Protein AF-A0AAD5MG89-F1 (afdb_monomer)

Secondary structure (DSSP, 8-state):
---GGGTS--HHHHHHH-TTTS--GGG--HHHHHHHHHHS-HHHHHHHHHHHHHSSPPEEEEEE-SSSEEEEEEETTEEEEEEESSHHHHHHHHHHHHHHHHHHTT-TTTTT---SSHHHHHHHHHTPPPS------------SS--S---HHHHHHHHHHHTTPPPPPP-------------PPPP--

Sequence (189 aa):
MPSVYDLFTPADELRSTEPSYFRNSSDISTDVTRTAFHKKTPVSVLDEASRRIYGHSPSYQLSSEVQNFGISCSLMGITVRGHARTKKAAKHIAARAMLHHLIDKGYQSECGIPGDNIEEAHRAVDGLAFGNDRIETSNEDPSLSFALNENVPGKLIQLCQRNNFNIPQYRFEEGRACKRSNTQMYLYD

InterPro domains:
  IPR014720 Double-stranded RNA-binding domain [PF00035] (55-102)
  IPR014720 Double-stranded RNA-binding domain [PS50137] (41-104)
  IPR014720 Double-stranded RNA-binding domain [SM00358] (42-103)
  IPR051247 RISC Loading Complex Component [PTHR46205] (35-180)

Mean predicted aligned error: 16.83 Å

Solvent-accessible surface area (backbone atoms only — not comparable to full-atom values): 11776 Å² total; per-residue (Å²): 131,86,55,78,73,79,78,46,84,54,71,72,58,48,50,70,78,44,49,76,81,72,54,65,77,82,76,58,52,70,66,59,54,47,57,52,50,36,70,36,35,39,49,57,46,44,38,55,20,30,37,68,79,67,70,44,70,66,48,76,44,82,74,41,73,75,96,35,24,26,22,33,32,38,50,96,92,44,75,36,74,11,72,24,90,37,66,68,56,2,43,38,46,9,29,42,54,45,49,50,56,37,39,78,73,65,44,34,72,74,46,70,47,62,53,98,44,71,71,45,31,49,54,46,64,65,56,32,35,70,94,61,93,74,72,79,76,77,86,81,83,96,75,90,87,87,80,87,78,76,60,58,71,58,54,51,48,53,52,24,59,76,69,72,44,77,77,86,82,87,78,88,76,85,75,69,84,76,76,87,72,89,75,85,81,81,85,79,136

Foldseek 3Di:
DDDPCVVDDDPVVCCVVCVVVVPDVPVPPLVNLLVVLQADALQRLQQQLLCQPPVGGWDWDFDDDPPWTKIWTDDPNDIFIATGNDPLNRSSRNSLVVQLVCLVVVCLVSSSQDDPDSVVSNVSSVSHDSVPPPPPPDDDDDDDDPDDDDPVLVVVQVVCVVVVHDRDDDDDDPDPDDDDDDDDDDDDD

Structure (mmCIF, N/CA/C/O backbone):
data_AF-A0AAD5MG89-F1
#
_entry.id   AF-A0AAD5MG89-F1
#
loop_
_atom_site.group_PDB
_atom_site.id
_atom_site.type_symbol
_atom_site.label_atom_id
_atom_site.label_alt_id
_atom_site.label_comp_id
_atom_site.label_asym_id
_atom_site.label_entity_id
_atom_site.label_seq_id
_atom_site.pdbx_PDB_ins_code
_atom_site.Cartn_x
_atom_site.Cartn_y
_atom_site.Cartn_z
_atom_site.occupancy
_atom_site.B_iso_or_equiv
_atom_site.auth_seq_id
_atom_site.auth_comp_id
_atom_site.auth_asym_id
_atom_site.auth_atom_id
_atom_site.pdbx_PDB_model_num
ATOM 1 N N . MET A 1 1 ? 22.170 51.217 -21.658 1.00 61.41 1 MET A N 1
ATOM 2 C CA . MET A 1 1 ? 21.077 50.241 -21.479 1.00 61.41 1 MET A CA 1
ATOM 3 C C . MET A 1 1 ? 21.751 48.888 -21.353 1.00 61.41 1 MET A C 1
ATOM 5 O O . MET A 1 1 ? 22.401 48.516 -22.323 1.00 61.41 1 MET A O 1
ATOM 9 N N . PRO A 1 2 ? 21.745 48.244 -20.174 1.00 66.38 2 PRO A N 1
ATOM 10 C CA . PRO A 1 2 ? 22.323 46.910 -20.034 1.00 66.38 2 PRO A CA 1
ATOM 11 C C . PRO A 1 2 ? 21.589 45.929 -20.953 1.00 66.38 2 PRO A C 1
ATOM 13 O O . PRO A 1 2 ? 20.387 46.075 -21.195 1.00 66.38 2 PRO A O 1
ATOM 16 N N . SER A 1 3 ? 22.342 44.992 -21.518 1.00 75.06 3 SER A N 1
ATOM 17 C CA . SER A 1 3 ? 21.830 43.989 -22.446 1.00 75.06 3 SER A CA 1
ATOM 18 C C . SER A 1 3 ? 21.011 42.958 -21.675 1.00 75.06 3 SER A C 1
ATOM 20 O O . SER A 1 3 ? 21.288 42.683 -20.513 1.00 75.06 3 SER A O 1
ATOM 22 N N . VAL A 1 4 ? 20.010 42.338 -22.303 1.00 69.62 4 VAL A N 1
ATOM 23 C CA . VAL A 1 4 ? 19.210 41.275 -21.658 1.00 69.62 4 VAL A CA 1
ATOM 24 C C . VAL A 1 4 ? 20.085 40.083 -21.235 1.00 69.62 4 VAL A C 1
ATOM 26 O O . VAL A 1 4 ? 19.753 39.375 -20.289 1.00 69.62 4 VAL A O 1
ATOM 29 N N . TYR A 1 5 ? 21.235 39.914 -21.896 1.00 64.69 5 TYR A N 1
ATOM 30 C CA . TYR A 1 5 ? 22.260 38.924 -21.564 1.00 64.69 5 TYR A CA 1
ATOM 31 C C . TYR A 1 5 ? 23.036 39.241 -20.272 1.00 64.69 5 TYR A C 1
ATOM 33 O O . TYR A 1 5 ? 23.662 38.343 -19.726 1.00 64.69 5 TYR A O 1
ATOM 41 N N . ASP A 1 6 ? 22.953 40.468 -19.743 1.00 66.44 6 ASP A N 1
ATOM 42 C CA . ASP A 1 6 ? 23.542 40.835 -18.442 1.00 66.44 6 ASP A CA 1
ATOM 43 C C . ASP A 1 6 ? 22.613 40.501 -17.260 1.00 66.44 6 ASP A C 1
ATOM 45 O O . ASP A 1 6 ? 23.024 40.566 -16.103 1.00 66.44 6 ASP A O 1
ATOM 49 N N . LEU A 1 7 ? 21.340 40.180 -17.528 1.00 74.25 7 LEU A N 1
ATOM 50 C CA . LEU A 1 7 ? 20.332 39.892 -16.499 1.00 74.25 7 LEU A CA 1
ATOM 51 C C . LEU A 1 7 ? 20.151 38.396 -16.236 1.00 74.25 7 LEU A C 1
ATOM 53 O O . LEU A 1 7 ? 19.663 38.021 -15.171 1.00 74.25 7 LEU A O 1
ATOM 57 N N . PHE A 1 8 ? 20.524 37.548 -17.194 1.00 73.19 8 PHE A N 1
ATOM 58 C CA . PHE A 1 8 ? 20.333 36.107 -17.108 1.00 73.19 8 PHE A CA 1
ATOM 59 C C . PHE A 1 8 ? 21.612 35.386 -17.513 1.00 73.19 8 PHE A C 1
ATOM 61 O O . PHE A 1 8 ? 21.997 35.401 -18.680 1.00 73.19 8 PHE A O 1
ATOM 68 N N . THR A 1 9 ? 22.240 34.716 -16.548 1.00 78.19 9 THR A N 1
ATOM 69 C CA . THR A 1 9 ? 23.322 33.769 -16.818 1.00 78.19 9 THR A CA 1
ATOM 70 C C . THR A 1 9 ? 22.778 32.638 -17.701 1.00 78.19 9 THR A C 1
ATOM 72 O O . THR A 1 9 ? 21.759 32.032 -17.347 1.00 78.19 9 THR A O 1
ATOM 75 N N . PRO A 1 10 ? 23.401 32.341 -18.853 1.00 81.25 10 PRO A N 1
ATOM 76 C CA . PRO A 1 10 ? 22.991 31.235 -19.710 1.00 81.25 10 PRO A CA 1
ATOM 77 C C . PRO A 1 10 ? 22.953 29.905 -18.947 1.00 81.25 10 PRO A C 1
ATOM 79 O O . PRO A 1 10 ? 23.827 29.615 -18.128 1.00 81.25 10 PRO A O 1
ATOM 82 N N . ALA A 1 11 ? 21.954 29.066 -19.238 1.00 72.06 11 ALA A N 1
ATOM 83 C CA . ALA A 1 11 ? 21.741 27.801 -18.528 1.00 72.06 11 ALA A CA 1
ATOM 84 C C . ALA A 1 11 ? 22.955 26.852 -18.597 1.00 72.06 11 ALA A C 1
ATOM 86 O O . ALA A 1 11 ? 23.211 26.110 -17.650 1.00 72.06 11 ALA A O 1
ATOM 87 N N . ASP A 1 12 ? 23.721 26.895 -19.689 1.00 74.81 12 ASP A N 1
ATOM 88 C CA . ASP A 1 12 ? 24.929 26.079 -19.866 1.00 74.81 12 ASP A CA 1
ATOM 89 C C . ASP A 1 12 ? 26.087 26.528 -18.959 1.00 74.81 12 ASP A C 1
ATOM 91 O O . ASP A 1 12 ? 26.859 25.705 -18.460 1.00 74.81 12 ASP A O 1
ATOM 95 N N . GLU A 1 13 ? 26.177 27.829 -18.683 1.00 80.19 13 GLU A N 1
ATOM 96 C CA . GLU A 1 13 ? 27.194 28.403 -17.800 1.00 80.19 13 GLU A CA 1
ATOM 97 C C . GLU A 1 13 ? 26.859 28.101 -16.331 1.00 80.19 13 GLU A C 1
ATOM 99 O O . GLU A 1 13 ? 27.709 27.621 -15.582 1.00 80.19 13 GLU A O 1
ATOM 104 N N . LEU A 1 14 ? 25.579 28.227 -15.966 1.00 74.19 14 LEU A N 1
ATOM 105 C CA . LEU A 1 14 ? 25.021 27.816 -14.669 1.00 74.19 14 LEU A CA 1
ATOM 106 C C . LEU A 1 14 ? 25.227 26.323 -14.369 1.00 74.19 14 LEU A C 1
A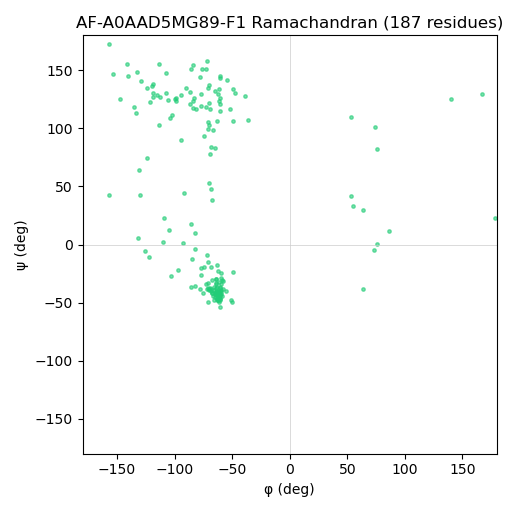TOM 108 O O . LEU A 1 14 ? 25.530 25.945 -13.239 1.00 74.19 14 LEU A O 1
ATOM 112 N N . ARG A 1 15 ? 25.106 25.456 -15.381 1.00 75.62 15 ARG A N 1
ATOM 113 C CA . ARG A 1 15 ? 25.382 24.015 -15.244 1.00 75.62 15 ARG A CA 1
ATOM 114 C C . ARG A 1 15 ? 26.839 23.708 -14.917 1.00 75.62 15 ARG A C 1
ATOM 116 O O . ARG A 1 15 ? 27.114 22.693 -14.280 1.00 75.62 15 ARG A O 1
ATOM 123 N N . SER A 1 16 ? 27.751 24.564 -15.367 1.00 76.75 16 SER A N 1
ATOM 124 C CA . SER A 1 16 ? 29.191 24.391 -15.188 1.00 76.75 16 SER A CA 1
ATOM 125 C C . SER A 1 16 ? 29.668 24.940 -13.842 1.00 76.75 16 SER A C 1
ATOM 127 O O . SER A 1 16 ? 30.540 24.343 -13.214 1.00 76.75 16 SER A O 1
ATOM 129 N N . THR A 1 17 ? 29.089 26.053 -13.379 1.00 79.69 17 THR A N 1
ATOM 130 C CA . THR A 1 17 ? 29.444 26.689 -12.101 1.00 79.69 17 THR A CA 1
ATOM 131 C C . THR A 1 17 ? 28.750 26.050 -10.900 1.00 79.69 17 THR A C 1
ATOM 133 O O . THR A 1 17 ? 29.371 25.916 -9.846 1.00 7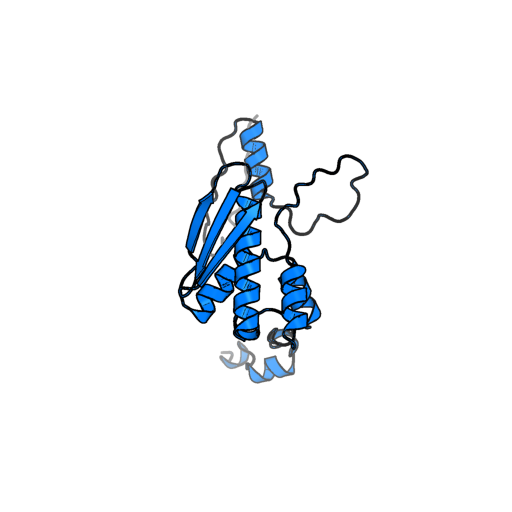9.69 17 THR A O 1
ATOM 136 N N . GLU A 1 18 ? 27.499 25.603 -11.051 1.00 75.81 18 GLU A N 1
ATOM 137 C CA . GLU A 1 18 ? 26.691 25.040 -9.962 1.00 75.81 18 GLU A CA 1
ATOM 138 C C . GLU A 1 18 ? 26.042 23.693 -10.342 1.00 75.81 18 GLU A C 1
ATOM 140 O O . GLU A 1 18 ? 24.814 23.546 -10.366 1.00 75.81 18 GLU A O 1
ATOM 145 N N . PRO A 1 19 ? 26.846 22.643 -10.599 1.00 65.38 19 PRO A N 1
ATOM 146 C CA . PRO A 1 19 ? 26.335 21.334 -11.013 1.00 65.38 19 PRO A CA 1
ATOM 147 C C . PRO A 1 19 ? 25.447 20.654 -9.953 1.00 65.38 19 PRO A C 1
ATOM 149 O O . PRO A 1 19 ? 24.684 19.745 -10.278 1.00 65.38 19 PRO A O 1
ATOM 152 N N . SER A 1 20 ? 25.499 21.092 -8.690 1.00 67.88 20 SER A N 1
ATOM 153 C CA . SER A 1 20 ? 24.652 20.590 -7.600 1.00 67.88 20 SER A CA 1
ATOM 154 C C . SER A 1 20 ? 23.173 20.946 -7.767 1.00 67.88 20 SER A C 1
ATOM 156 O O . SER A 1 20 ? 22.326 20.155 -7.357 1.00 67.88 20 SER A O 1
ATOM 158 N N . TYR A 1 21 ? 22.849 22.082 -8.396 1.00 66.75 21 TYR A N 1
ATOM 159 C CA . TYR A 1 21 ? 21.463 22.517 -8.614 1.00 66.75 21 TYR A CA 1
ATOM 160 C C . TYR A 1 21 ? 20.764 21.683 -9.697 1.00 66.75 21 TYR A C 1
ATOM 162 O O . TYR A 1 21 ? 19.576 21.385 -9.610 1.00 66.75 21 TYR A O 1
ATOM 170 N N . PHE A 1 22 ? 21.529 21.265 -10.709 1.00 63.19 22 PHE A N 1
ATOM 171 C CA . PHE A 1 22 ? 21.057 20.458 -11.838 1.00 63.19 22 PHE A CA 1
ATOM 172 C C . PHE A 1 22 ? 21.228 18.958 -11.627 1.00 63.19 22 PHE A C 1
ATOM 174 O O . PHE A 1 22 ? 20.894 18.173 -12.520 1.00 63.19 22 PHE A O 1
ATOM 181 N N . ARG A 1 23 ? 21.741 18.542 -10.463 1.00 59.06 23 ARG A N 1
ATOM 182 C CA . ARG A 1 23 ? 21.771 17.138 -10.076 1.00 59.06 23 ARG A CA 1
ATOM 183 C C . ARG A 1 23 ? 20.336 16.693 -9.821 1.00 59.06 23 ARG A C 1
ATOM 185 O O . ARG A 1 23 ? 19.854 16.693 -8.690 1.00 59.06 23 ARG A O 1
ATOM 192 N N . ASN A 1 24 ? 19.650 16.321 -10.900 1.00 50.66 24 ASN A N 1
ATOM 193 C CA . ASN A 1 24 ? 18.411 15.571 -10.825 1.00 50.66 24 ASN A CA 1
ATOM 194 C C . ASN A 1 24 ? 18.646 14.422 -9.848 1.00 50.66 24 ASN A C 1
ATOM 196 O O . ASN A 1 24 ? 19.643 13.703 -9.936 1.00 50.66 24 ASN A O 1
ATOM 200 N N . SER A 1 25 ? 17.732 14.273 -8.899 1.00 51.94 25 SER A N 1
ATOM 201 C CA . SER A 1 25 ? 17.724 13.228 -7.878 1.00 51.94 25 SER A CA 1
ATOM 202 C C . SER A 1 25 ? 17.476 11.834 -8.483 1.00 51.94 25 SER A C 1
ATOM 204 O O . SER A 1 25 ? 16.739 11.030 -7.932 1.00 51.94 25 SER A O 1
ATOM 206 N N . SER A 1 26 ? 18.038 11.536 -9.652 1.00 51.22 26 SER A N 1
ATOM 207 C CA . SER A 1 26 ? 18.151 10.181 -10.182 1.00 51.22 26 SER A CA 1
ATOM 208 C C . SER A 1 26 ? 19.243 9.389 -9.456 1.00 51.22 26 SER A C 1
ATOM 210 O O . SER A 1 26 ? 19.162 8.169 -9.426 1.00 51.22 26 SER A O 1
ATOM 212 N N . ASP A 1 27 ? 20.178 10.068 -8.776 1.00 45.50 27 ASP A N 1
ATOM 213 C CA . ASP A 1 27 ? 21.102 9.462 -7.805 1.00 45.50 27 ASP A CA 1
ATOM 214 C C . ASP A 1 27 ? 20.523 9.519 -6.380 1.00 45.50 27 ASP A C 1
ATOM 216 O O . ASP A 1 27 ? 21.201 9.901 -5.422 1.00 45.50 27 ASP A O 1
ATOM 220 N N . ILE A 1 28 ? 19.240 9.194 -6.196 1.00 51.91 28 ILE A N 1
ATOM 221 C CA . ILE A 1 28 ? 18.793 8.838 -4.848 1.00 51.91 28 ILE A CA 1
ATOM 222 C C . ILE A 1 28 ? 19.438 7.487 -4.574 1.00 51.91 28 ILE A C 1
ATOM 224 O O . ILE A 1 28 ? 19.007 6.469 -5.113 1.00 51.91 28 ILE A O 1
ATOM 228 N N . SER A 1 29 ? 20.507 7.513 -3.774 1.00 50.41 29 SER A N 1
ATOM 229 C CA . SER A 1 29 ? 21.178 6.326 -3.251 1.00 50.41 29 SER A CA 1
ATOM 230 C C . SER A 1 29 ? 20.118 5.281 -2.899 1.00 50.41 29 SER A C 1
ATOM 232 O O . SER A 1 29 ? 19.146 5.611 -2.214 1.00 50.41 29 SER A O 1
ATOM 234 N N . THR A 1 30 ? 20.267 4.053 -3.397 1.00 57.03 30 THR A N 1
ATOM 235 C CA . THR A 1 30 ? 19.304 2.945 -3.229 1.00 57.03 30 THR A CA 1
ATOM 236 C C . THR A 1 30 ? 18.868 2.752 -1.773 1.00 57.03 30 THR A C 1
ATOM 238 O O . THR A 1 30 ? 17.771 2.275 -1.496 1.00 57.03 30 THR A O 1
ATOM 241 N N . ASP A 1 31 ? 19.693 3.189 -0.828 1.00 58.69 31 ASP A N 1
ATOM 242 C CA . ASP A 1 31 ? 19.405 3.188 0.600 1.00 58.69 31 ASP A CA 1
ATOM 243 C C . ASP A 1 31 ? 18.297 4.184 1.016 1.00 58.69 31 ASP A C 1
ATOM 245 O O . ASP A 1 31 ? 17.413 3.882 1.822 1.00 58.69 31 ASP A O 1
ATOM 249 N N . VAL A 1 32 ? 18.259 5.375 0.412 1.00 65.50 32 VAL A N 1
ATOM 250 C CA . VAL A 1 32 ? 17.233 6.396 0.689 1.00 65.50 32 VAL A CA 1
ATOM 251 C C . VAL A 1 32 ? 15.877 5.983 0.102 1.00 65.50 32 VAL A C 1
ATOM 253 O O . VAL A 1 32 ? 14.844 6.171 0.747 1.00 65.50 32 VAL A O 1
ATOM 256 N N . THR A 1 33 ? 15.848 5.360 -1.083 1.00 68.38 33 THR A N 1
ATOM 257 C CA . THR A 1 33 ? 14.595 4.825 -1.649 1.00 68.38 33 THR A CA 1
ATOM 258 C C . THR A 1 33 ? 14.089 3.612 -0.868 1.00 68.38 33 THR A C 1
ATOM 260 O O . THR A 1 33 ? 12.888 3.531 -0.602 1.00 68.38 33 THR A O 1
ATOM 263 N N . ARG A 1 34 ? 14.977 2.712 -0.416 1.00 69.69 34 ARG A N 1
ATOM 264 C CA . ARG A 1 34 ? 14.617 1.572 0.450 1.00 69.69 34 ARG A CA 1
ATOM 265 C C . ARG A 1 34 ? 14.038 2.033 1.782 1.00 69.69 34 ARG A C 1
ATOM 267 O O . ARG A 1 34 ? 12.956 1.595 2.167 1.00 69.69 34 ARG A O 1
ATOM 274 N N . THR A 1 35 ? 14.699 2.961 2.469 1.00 72.88 35 THR A N 1
ATOM 275 C CA . THR A 1 35 ? 14.198 3.494 3.748 1.00 72.88 35 THR A CA 1
ATOM 276 C C . THR A 1 35 ? 12.875 4.249 3.593 1.00 72.88 35 THR A C 1
ATOM 278 O O . THR A 1 35 ? 12.025 4.180 4.482 1.00 72.88 35 THR A O 1
ATOM 281 N N . ALA A 1 36 ? 12.645 4.929 2.465 1.00 78.62 36 ALA A N 1
ATOM 282 C CA . ALA A 1 36 ? 11.350 5.530 2.149 1.00 78.62 36 ALA A CA 1
ATOM 283 C C . ALA A 1 36 ? 10.266 4.478 1.855 1.00 78.62 36 ALA A C 1
ATOM 285 O O . ALA A 1 36 ? 9.119 4.659 2.265 1.00 78.62 36 ALA A O 1
ATOM 286 N N . PHE A 1 37 ? 10.618 3.373 1.190 1.00 83.88 37 PHE A N 1
ATOM 287 C CA . PHE A 1 37 ? 9.704 2.268 0.897 1.00 83.88 37 PHE A CA 1
ATOM 288 C C . PHE A 1 37 ? 9.187 1.608 2.179 1.00 83.88 37 PHE A C 1
ATOM 290 O O . PHE A 1 37 ? 7.978 1.478 2.344 1.00 83.88 37 PHE A O 1
ATOM 297 N N . HIS A 1 38 ? 10.067 1.304 3.138 1.00 82.25 38 HIS A N 1
ATOM 298 C CA . HIS A 1 38 ? 9.683 0.677 4.412 1.00 82.25 38 HIS A CA 1
ATOM 299 C C . HIS A 1 38 ? 8.734 1.526 5.276 1.00 82.25 38 HIS A C 1
ATOM 301 O O . HIS A 1 38 ? 7.978 0.982 6.080 1.00 82.25 38 HIS A O 1
ATOM 307 N N . LYS A 1 39 ? 8.714 2.852 5.082 1.00 85.94 39 LYS A N 1
ATOM 308 C CA . LYS A 1 39 ? 7.772 3.764 5.758 1.00 85.94 39 LYS A CA 1
ATOM 309 C C . LYS A 1 39 ? 6.367 3.729 5.157 1.00 85.94 39 LYS A C 1
ATOM 311 O O . LYS A 1 39 ? 5.414 4.165 5.802 1.00 85.94 39 LYS A O 1
ATOM 316 N N . LYS A 1 40 ? 6.218 3.263 3.913 1.00 87.06 40 LYS A N 1
ATOM 317 C CA . LYS A 1 40 ? 4.910 3.165 3.264 1.00 87.06 40 LYS A CA 1
ATOM 318 C C . LYS A 1 40 ? 4.149 1.966 3.816 1.00 87.06 40 LYS A C 1
ATOM 320 O O . LYS A 1 40 ? 4.713 0.948 4.205 1.00 87.06 40 LYS A O 1
ATOM 325 N N . THR A 1 41 ? 2.827 2.080 3.812 1.00 92.00 41 THR A N 1
ATOM 326 C CA . THR A 1 41 ? 1.966 0.947 4.155 1.00 92.00 41 THR A CA 1
ATOM 327 C C . THR A 1 41 ? 1.714 0.077 2.922 1.00 92.00 41 THR A C 1
ATOM 329 O O . THR A 1 41 ? 1.639 0.615 1.813 1.00 92.00 41 THR A O 1
ATOM 332 N N . PRO A 1 42 ? 1.475 -1.239 3.073 1.00 93.06 42 PRO A N 1
ATOM 333 C CA . PRO A 1 42 ? 1.223 -2.124 1.931 1.00 93.06 42 PRO A CA 1
ATOM 334 C C . PRO A 1 42 ? -0.003 -1.716 1.107 1.00 93.06 42 PRO A C 1
ATOM 336 O O . PRO A 1 42 ? -0.027 -1.899 -0.104 1.00 93.06 42 PRO A O 1
ATOM 339 N N . VAL A 1 43 ? -0.998 -1.084 1.736 1.00 94.75 43 VAL A N 1
ATOM 340 C CA . VAL A 1 43 ? -2.167 -0.531 1.035 1.00 94.75 43 VAL A CA 1
ATOM 341 C C . VAL A 1 43 ? -1.767 0.645 0.144 1.00 94.75 43 VAL A C 1
ATOM 343 O O . VAL A 1 43 ? -2.248 0.737 -0.978 1.00 94.75 43 VAL A O 1
ATOM 346 N N . SER A 1 44 ? -0.883 1.525 0.628 1.00 92.81 44 SER A N 1
ATOM 347 C CA . SER A 1 44 ? -0.385 2.668 -0.145 1.00 92.81 44 SER A CA 1
ATOM 348 C C . SER A 1 44 ? 0.463 2.219 -1.328 1.00 92.81 44 SER A C 1
ATOM 350 O O . SER A 1 44 ? 0.285 2.740 -2.422 1.00 92.81 44 SER A O 1
ATOM 352 N N . VAL A 1 45 ? 1.368 1.258 -1.111 1.00 93.19 45 VAL A N 1
ATOM 353 C CA . VAL A 1 45 ? 2.217 0.707 -2.177 1.00 93.19 45 VAL A CA 1
ATOM 354 C C . VAL A 1 45 ? 1.352 0.055 -3.253 1.00 93.19 45 VAL A C 1
ATOM 356 O O . VAL A 1 45 ? 1.541 0.322 -4.434 1.00 93.19 45 VAL A O 1
ATOM 359 N N . LEU A 1 46 ? 0.348 -0.734 -2.858 1.00 94.12 46 LEU A N 1
ATOM 360 C CA . LEU A 1 46 ? -0.562 -1.368 -3.810 1.00 94.12 46 LEU A CA 1
ATOM 361 C C . LEU A 1 46 ? -1.436 -0.355 -4.569 1.00 94.12 46 LEU A C 1
ATOM 363 O O . LEU A 1 46 ? -1.669 -0.535 -5.763 1.00 94.12 46 LEU A O 1
ATOM 367 N N . ASP A 1 47 ? -1.927 0.703 -3.917 1.00 93.88 47 ASP A N 1
ATOM 368 C CA . ASP A 1 47 ? -2.710 1.748 -4.597 1.00 93.88 47 ASP A CA 1
ATOM 369 C C . ASP A 1 47 ? -1.858 2.514 -5.622 1.00 93.88 47 ASP A C 1
ATOM 371 O O . ASP A 1 47 ? -2.292 2.734 -6.749 1.00 93.88 47 ASP A O 1
ATOM 375 N N . GLU A 1 48 ? -0.616 2.850 -5.270 1.00 92.94 48 GLU A N 1
ATOM 376 C CA . GLU A 1 48 ? 0.338 3.491 -6.181 1.00 92.94 48 GLU A CA 1
ATOM 377 C C . GLU A 1 48 ? 0.673 2.580 -7.372 1.00 92.94 48 GLU A C 1
ATOM 379 O O . GLU A 1 48 ? 0.586 3.013 -8.522 1.00 92.94 48 GLU A O 1
ATOM 384 N N . ALA A 1 49 ? 0.980 1.306 -7.112 1.00 91.81 49 ALA A N 1
ATOM 385 C CA . ALA A 1 49 ? 1.290 0.321 -8.144 1.00 91.81 49 ALA A CA 1
ATOM 386 C C . ALA A 1 49 ? 0.105 0.079 -9.090 1.00 91.81 49 ALA A C 1
ATOM 388 O O . ALA A 1 49 ? 0.252 0.129 -10.307 1.00 91.81 49 ALA A O 1
ATOM 389 N N . SER A 1 50 ? -1.095 -0.134 -8.549 1.00 92.50 50 SER A N 1
ATOM 390 C CA . SER A 1 50 ? -2.291 -0.383 -9.363 1.00 92.50 50 SER A CA 1
ATOM 391 C C . SER A 1 50 ? -2.662 0.813 -10.241 1.00 92.50 50 SER A C 1
ATOM 393 O O . SER A 1 50 ? -2.959 0.630 -11.419 1.00 92.50 50 SER A O 1
ATOM 395 N N . ARG A 1 51 ? -2.554 2.047 -9.736 1.00 92.38 51 ARG A N 1
ATOM 396 C CA . ARG A 1 51 ? -2.756 3.249 -10.560 1.00 92.38 51 ARG A CA 1
ATOM 397 C C . ARG A 1 51 ? -1.726 3.367 -11.683 1.00 92.38 51 ARG A C 1
ATOM 399 O O . ARG A 1 51 ? -2.097 3.803 -12.766 1.00 92.38 51 ARG A O 1
ATOM 406 N N . ARG A 1 52 ? -0.468 2.979 -11.449 1.00 89.31 52 ARG A N 1
ATOM 407 C CA . ARG A 1 52 ? 0.595 3.014 -12.470 1.00 89.31 52 ARG A CA 1
ATOM 408 C C . ARG A 1 52 ? 0.405 1.964 -13.556 1.00 89.31 52 ARG A C 1
ATOM 410 O O . ARG A 1 52 ? 0.444 2.302 -14.729 1.00 89.31 52 ARG A O 1
ATOM 417 N N . ILE A 1 53 ? 0.174 0.717 -13.157 1.00 87.38 53 ILE A N 1
ATOM 418 C CA . ILE A 1 53 ? 0.120 -0.421 -14.083 1.00 87.38 53 ILE A CA 1
ATOM 419 C C . ILE A 1 53 ? -1.222 -0.460 -14.819 1.00 87.38 53 ILE A C 1
ATOM 421 O O . ILE A 1 53 ? -1.292 -0.791 -15.999 1.00 87.38 53 ILE A O 1
ATOM 425 N N . TYR A 1 54 ? -2.305 -0.136 -14.111 1.00 87.81 54 TYR A N 1
ATOM 426 C CA . TYR A 1 54 ? -3.668 -0.419 -14.551 1.00 87.81 54 TYR A CA 1
ATOM 427 C C . TYR A 1 54 ? -4.564 0.819 -14.667 1.00 87.81 54 TYR A C 1
ATOM 429 O O . TYR A 1 54 ? -5.673 0.725 -15.187 1.00 87.81 54 TYR A O 1
ATOM 437 N N . GLY A 1 55 ? -4.128 1.976 -14.164 1.00 90.12 55 GLY A N 1
ATOM 438 C CA . GLY A 1 55 ? -4.901 3.219 -14.219 1.00 90.12 55 GLY A CA 1
ATOM 439 C C . GLY A 1 55 ? -6.060 3.313 -13.219 1.00 90.12 55 GLY A C 1
ATOM 440 O O . GLY A 1 55 ? -6.740 4.337 -13.182 1.00 90.12 55 GLY A O 1
ATOM 441 N N . HIS A 1 56 ? -6.292 2.297 -12.381 1.00 91.38 56 HIS A N 1
ATOM 442 C CA . HIS A 1 56 ? -7.350 2.317 -11.369 1.00 91.38 56 HIS A CA 1
ATOM 443 C C . HIS A 1 56 ? -6.921 1.669 -10.047 1.00 91.38 56 HIS A C 1
ATOM 445 O O . HIS A 1 56 ? -6.052 0.802 -10.002 1.00 91.38 56 HIS A O 1
ATOM 451 N N . SER A 1 57 ? -7.581 2.078 -8.963 1.00 92.31 57 SER A N 1
ATOM 452 C CA . SER A 1 57 ? -7.349 1.559 -7.612 1.00 92.31 57 SER A CA 1
ATOM 453 C C . SER A 1 57 ? -7.874 0.125 -7.425 1.00 92.31 57 SER A C 1
ATOM 455 O O . SER A 1 57 ? -8.783 -0.301 -8.148 1.00 92.31 57 SER A O 1
ATOM 457 N N . PRO A 1 58 ? -7.349 -0.626 -6.439 1.00 94.88 58 PRO A N 1
ATOM 458 C CA . PRO A 1 58 ? -7.824 -1.963 -6.112 1.00 94.88 58 PRO A CA 1
ATOM 459 C C . PRO A 1 58 ? -9.130 -1.889 -5.307 1.00 94.88 58 PRO A C 1
ATOM 461 O O . PRO A 1 58 ? -9.314 -1.004 -4.467 1.00 94.88 58 PRO A O 1
ATOM 464 N N . SER A 1 59 ? -10.037 -2.838 -5.541 1.00 94.94 59 SER A N 1
ATOM 465 C CA . SER A 1 59 ? -11.326 -2.906 -4.845 1.00 94.94 59 SER A CA 1
ATOM 466 C C . SER A 1 59 ? -11.213 -3.743 -3.573 1.00 94.94 59 SER A C 1
ATOM 468 O O . SER A 1 59 ? -10.642 -4.832 -3.595 1.00 94.94 59 SER A O 1
ATOM 470 N N . TYR A 1 60 ? -11.777 -3.260 -2.465 1.00 95.88 60 TYR A N 1
ATOM 471 C CA . TYR A 1 60 ? -11.804 -3.981 -1.193 1.00 95.88 60 TYR A CA 1
ATOM 472 C C . TYR A 1 60 ? -13.243 -4.256 -0.773 1.00 95.88 60 TYR A C 1
ATOM 474 O O . TYR A 1 60 ? -14.055 -3.336 -0.696 1.00 95.88 60 TYR A O 1
ATOM 482 N N . GLN A 1 61 ? -13.533 -5.505 -0.425 1.00 95.31 61 GLN A N 1
ATOM 483 C CA . GLN A 1 61 ? -14.847 -5.936 0.039 1.00 95.31 61 GLN A CA 1
ATOM 484 C C . GLN A 1 61 ? -14.715 -6.714 1.349 1.00 95.31 61 GLN A C 1
ATOM 486 O O . GLN A 1 61 ? -13.771 -7.480 1.542 1.00 95.31 61 GLN A O 1
ATOM 491 N N . LEU A 1 62 ? -15.649 -6.499 2.275 1.00 93.25 62 LEU A N 1
ATOM 492 C CA . LEU A 1 62 ? -15.724 -7.260 3.519 1.00 93.25 62 LEU A CA 1
ATOM 493 C C . LEU A 1 62 ? -16.337 -8.632 3.215 1.00 93.25 62 LEU A C 1
ATOM 495 O O . LEU A 1 62 ? -17.464 -8.706 2.733 1.00 93.25 62 LEU A O 1
ATOM 499 N N . SER A 1 63 ? -15.589 -9.703 3.474 1.00 88.62 63 SER A N 1
ATOM 500 C CA . SER A 1 63 ? -16.008 -11.077 3.184 1.00 88.62 63 SER A CA 1
ATOM 501 C C . SER A 1 63 ? -16.476 -11.843 4.423 1.00 88.62 63 SER A C 1
ATOM 503 O O . SER A 1 63 ? -17.258 -12.775 4.289 1.00 88.62 63 SER A O 1
ATOM 505 N N . SER A 1 64 ? -15.994 -11.491 5.620 1.00 85.31 64 SER A N 1
ATOM 506 C CA . SER A 1 64 ? -16.420 -12.113 6.882 1.00 85.31 64 SER A CA 1
ATOM 507 C C . SER A 1 64 ? -16.239 -11.156 8.060 1.00 85.31 64 SER A C 1
ATOM 509 O O . SER A 1 64 ? -15.298 -10.362 8.077 1.00 85.31 64 SER A O 1
ATOM 511 N N . GLU A 1 65 ? -17.128 -11.245 9.047 1.00 81.25 65 GLU A N 1
ATOM 512 C CA . GLU A 1 65 ? -17.074 -10.463 10.292 1.00 81.25 65 GLU A CA 1
ATOM 513 C C . GLU A 1 65 ? -17.124 -11.353 11.550 1.00 81.25 65 GLU A C 1
ATOM 515 O O . GLU A 1 65 ? -16.946 -10.872 12.666 1.00 81.25 65 GLU A O 1
ATOM 520 N N . VAL A 1 66 ? -17.313 -12.669 11.392 1.00 75.06 66 VAL A N 1
ATOM 521 C CA . VAL A 1 66 ? -17.468 -13.595 12.521 1.00 75.06 66 VAL A CA 1
ATOM 522 C C . VAL A 1 66 ? -16.089 -14.058 12.999 1.00 75.06 66 VAL A C 1
ATOM 524 O O . VAL A 1 66 ? -15.325 -14.637 12.230 1.00 75.06 66 VAL A O 1
ATOM 527 N N . GLN A 1 67 ? -15.777 -13.795 14.274 1.00 77.12 67 GLN A N 1
ATOM 528 C CA . GLN A 1 67 ? -14.507 -14.062 14.982 1.00 77.12 67 GLN A CA 1
ATOM 529 C C . GLN A 1 67 ? -13.259 -13.318 14.469 1.00 77.12 67 GLN A C 1
ATOM 531 O O . GLN A 1 67 ? -12.464 -12.870 15.290 1.00 77.12 67 GLN A O 1
ATOM 536 N N . ASN A 1 68 ? -13.092 -13.138 13.158 1.00 87.38 68 ASN A N 1
ATOM 537 C CA . ASN A 1 68 ? -12.038 -12.329 12.543 1.00 87.38 68 ASN A CA 1
ATOM 538 C C . ASN A 1 68 ? -12.608 -11.554 11.347 1.00 87.38 68 ASN A C 1
ATOM 540 O O . ASN A 1 68 ? -13.438 -12.067 10.598 1.00 87.38 68 ASN A O 1
ATOM 544 N N . PHE A 1 69 ? -12.114 -10.338 11.121 1.00 90.69 69 PHE A N 1
ATOM 545 C CA . PHE A 1 69 ? -12.448 -9.571 9.926 1.00 90.69 69 PHE A CA 1
ATOM 546 C C . PHE A 1 69 ? -11.735 -10.172 8.718 1.00 90.69 69 PHE A C 1
ATOM 548 O O . PHE A 1 69 ? -10.506 -10.197 8.673 1.00 90.69 69 PHE A O 1
ATOM 555 N N . GLY A 1 70 ? -12.508 -10.637 7.743 1.00 93.94 70 GLY A N 1
ATOM 556 C CA . GLY A 1 70 ? -12.034 -11.057 6.431 1.00 93.94 70 GLY A CA 1
ATOM 557 C C . GLY A 1 70 ? -12.257 -9.947 5.413 1.00 93.94 70 GLY A C 1
ATOM 558 O O . GLY A 1 70 ? -13.388 -9.496 5.233 1.00 93.94 70 GLY A O 1
ATOM 559 N N . ILE A 1 71 ? -11.196 -9.505 4.746 1.00 96.00 71 ILE A N 1
ATOM 560 C CA . ILE A 1 71 ? -11.263 -8.538 3.648 1.00 96.00 71 ILE A CA 1
ATOM 56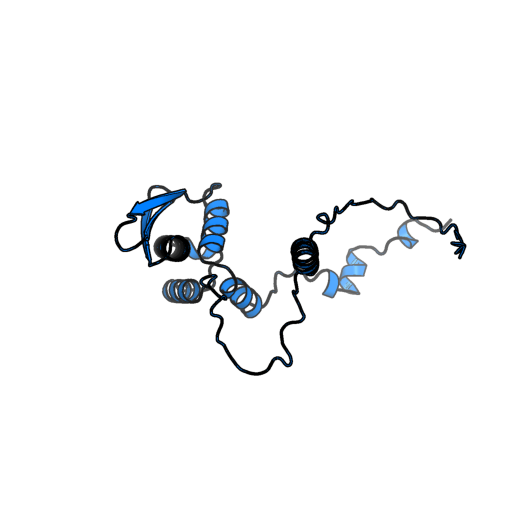1 C C . ILE A 1 71 ? -10.726 -9.195 2.384 1.00 96.00 71 ILE A C 1
ATOM 563 O O . ILE A 1 71 ? -9.605 -9.704 2.369 1.00 96.00 71 ILE A O 1
ATOM 567 N N . SER A 1 72 ? -11.512 -9.150 1.313 1.00 95.50 72 SER A N 1
ATOM 568 C CA . SER A 1 72 ? -11.083 -9.528 -0.027 1.00 95.50 72 SER A CA 1
ATOM 569 C C . SER A 1 72 ? -10.616 -8.302 -0.807 1.00 95.50 72 SER A C 1
ATOM 571 O O . SER A 1 72 ? -11.340 -7.311 -0.886 1.00 95.50 72 SER A O 1
ATOM 573 N N . CYS A 1 73 ? -9.424 -8.378 -1.393 1.00 96.12 73 CYS A N 1
ATOM 574 C CA . CYS A 1 73 ? -8.882 -7.382 -2.312 1.00 96.12 73 CYS A CA 1
ATOM 575 C C . CYS A 1 73 ? -8.950 -7.940 -3.736 1.00 96.12 73 CYS A C 1
ATOM 577 O O . CYS A 1 73 ? -8.411 -9.015 -3.994 1.00 96.12 73 CYS A O 1
ATOM 579 N N . SER A 1 74 ? -9.603 -7.214 -4.642 1.00 95.00 74 SER A N 1
ATOM 580 C CA . SER A 1 74 ? -9.739 -7.555 -6.057 1.00 95.00 74 SER A CA 1
ATOM 581 C C . SER A 1 74 ? -8.970 -6.560 -6.922 1.00 95.00 74 SER A C 1
ATOM 583 O O . SER A 1 74 ? -9.147 -5.344 -6.799 1.00 95.00 74 SER A O 1
ATOM 585 N N . LEU A 1 75 ? -8.107 -7.085 -7.790 1.00 93.19 75 LEU A N 1
ATOM 586 C CA . LEU A 1 75 ? -7.349 -6.324 -8.777 1.00 93.19 75 LEU A CA 1
ATOM 587 C C . LEU A 1 75 ? -7.152 -7.194 -10.022 1.00 93.19 75 LEU A C 1
ATOM 589 O O . LEU A 1 75 ? -6.642 -8.307 -9.922 1.00 93.19 75 LEU A O 1
ATO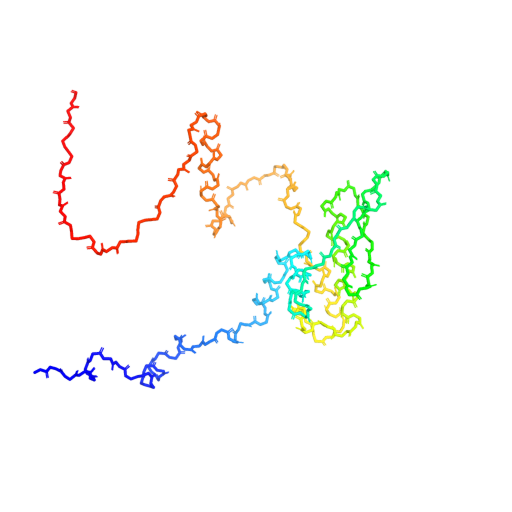M 593 N N . MET A 1 76 ? -7.558 -6.697 -11.194 1.00 86.56 76 MET A N 1
ATOM 594 C CA . MET A 1 76 ? -7.364 -7.383 -12.483 1.00 86.56 76 MET A CA 1
ATOM 595 C C . MET A 1 76 ? -7.887 -8.827 -12.523 1.00 86.56 76 MET A C 1
ATOM 597 O O . MET A 1 76 ? -7.226 -9.738 -13.017 1.00 86.56 76 MET A O 1
ATOM 601 N N . GLY A 1 77 ? -9.069 -9.056 -11.944 1.00 88.06 77 GLY A N 1
ATOM 602 C CA . GLY A 1 77 ? -9.685 -10.387 -11.870 1.00 88.06 77 GLY A CA 1
ATOM 603 C C . GLY A 1 77 ? -9.029 -11.339 -10.862 1.00 88.06 77 GLY A C 1
ATOM 604 O O . GLY A 1 77 ? -9.550 -12.427 -10.630 1.00 88.06 77 GLY A O 1
ATOM 605 N N . ILE A 1 78 ? -7.932 -10.938 -10.214 1.00 91.94 78 ILE A N 1
ATOM 606 C CA . ILE A 1 78 ? -7.330 -11.664 -9.096 1.00 91.94 78 ILE A CA 1
ATOM 607 C C . ILE A 1 78 ? -8.025 -11.212 -7.822 1.00 91.94 78 ILE A C 1
ATOM 609 O O . ILE A 1 78 ? -8.143 -10.015 -7.567 1.00 91.94 78 ILE A O 1
ATOM 613 N N . THR A 1 79 ? -8.455 -12.165 -7.002 1.00 95.12 79 THR A N 1
ATOM 614 C CA . THR A 1 79 ? -9.010 -11.873 -5.680 1.00 95.12 79 THR A CA 1
ATOM 615 C C . THR A 1 79 ? -8.197 -12.583 -4.614 1.00 95.12 79 THR A C 1
ATOM 617 O O . THR A 1 79 ? -8.098 -13.806 -4.616 1.00 95.12 79 THR A O 1
ATOM 620 N N . VAL A 1 80 ? -7.659 -11.813 -3.673 1.00 95.75 80 VAL A N 1
ATOM 621 C CA . VAL A 1 80 ? -6.937 -12.320 -2.498 1.00 95.75 80 VAL A CA 1
ATOM 622 C C . VAL A 1 80 ? -7.723 -11.996 -1.238 1.00 95.75 80 VAL A C 1
ATOM 624 O O . VAL A 1 80 ? -8.503 -11.044 -1.217 1.00 95.75 80 VAL A O 1
ATOM 627 N N . ARG A 1 81 ? -7.530 -12.771 -0.169 1.00 94.94 81 ARG A N 1
ATOM 628 C CA . ARG A 1 81 ? -8.224 -12.572 1.110 1.00 94.94 81 ARG A CA 1
ATOM 629 C C . ARG A 1 81 ? -7.221 -12.413 2.242 1.00 94.94 81 ARG A C 1
ATOM 631 O O . ARG A 1 81 ? -6.282 -13.192 2.348 1.00 94.94 81 ARG A O 1
ATOM 638 N N . GLY A 1 82 ? -7.455 -11.432 3.103 1.00 93.94 82 GLY A N 1
ATOM 639 C CA . GLY A 1 82 ? -6.721 -11.229 4.347 1.00 93.94 82 GLY A CA 1
ATOM 640 C C . GLY A 1 82 ? -7.658 -11.327 5.543 1.00 93.94 82 GLY A C 1
ATOM 641 O O . GLY A 1 82 ? -8.763 -10.789 5.503 1.00 93.94 82 GLY A O 1
ATOM 642 N N . HIS A 1 83 ? -7.214 -11.997 6.606 1.00 93.31 83 HIS A N 1
ATOM 643 C CA . HIS A 1 83 ? -7.975 -12.148 7.847 1.00 93.31 83 HIS A CA 1
ATOM 644 C C . HIS A 1 83 ? -7.201 -11.544 9.016 1.00 93.31 83 HIS A C 1
ATOM 646 O O . HIS A 1 83 ? -5.995 -11.754 9.127 1.00 93.31 83 HIS A O 1
ATOM 652 N N . ALA A 1 84 ? -7.880 -10.801 9.889 1.00 93.00 84 ALA A N 1
ATOM 653 C CA . ALA A 1 84 ? -7.265 -10.253 11.095 1.00 93.00 84 ALA A CA 1
ATOM 654 C C . ALA A 1 84 ? -8.281 -9.930 12.194 1.00 93.00 84 ALA A C 1
ATOM 656 O O . ALA A 1 84 ? -9.486 -9.882 11.963 1.00 93.00 84 ALA A O 1
ATOM 657 N N . ARG A 1 85 ? -7.766 -9.580 13.378 1.00 90.00 85 ARG A N 1
ATOM 658 C CA . ARG A 1 85 ? -8.567 -9.093 14.513 1.00 90.00 85 ARG A CA 1
ATOM 659 C C . ARG A 1 85 ? -9.197 -7.717 14.287 1.00 90.00 85 ARG A C 1
ATOM 661 O O . ARG A 1 85 ? -10.134 -7.363 14.987 1.00 90.00 85 ARG A O 1
ATOM 668 N N . THR A 1 86 ? -8.700 -6.925 13.333 1.00 91.00 86 THR A N 1
ATOM 669 C CA . THR A 1 86 ? -9.254 -5.600 12.997 1.00 91.00 86 THR A CA 1
ATOM 670 C C . THR A 1 86 ? -9.421 -5.439 11.486 1.00 91.00 86 THR A C 1
ATOM 672 O O . THR A 1 86 ? -8.608 -5.951 10.714 1.00 91.00 86 THR A O 1
ATOM 675 N N . LYS A 1 87 ? -10.431 -4.671 11.043 1.00 90.94 87 LYS A N 1
ATOM 676 C CA . LYS A 1 87 ? -10.645 -4.353 9.612 1.00 90.94 87 LYS A CA 1
ATOM 677 C C . LYS A 1 87 ? -9.397 -3.726 8.978 1.00 90.94 87 LYS A C 1
ATOM 679 O O . LYS A 1 87 ? -9.025 -4.068 7.861 1.00 90.94 87 L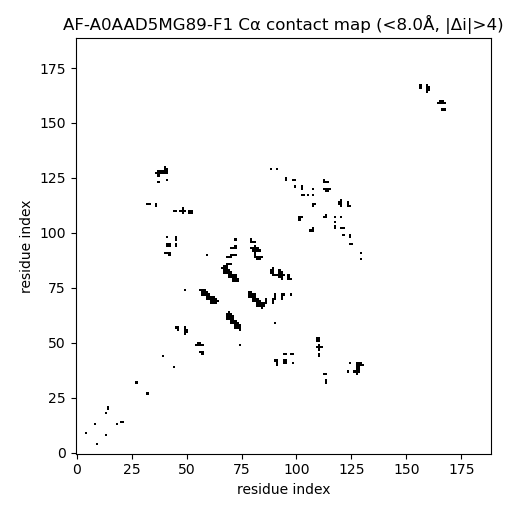YS A O 1
ATOM 684 N N . LYS A 1 88 ? -8.705 -2.846 9.712 1.00 91.31 88 LYS A N 1
ATOM 685 C CA . LYS A 1 88 ? -7.459 -2.217 9.253 1.00 91.31 88 LYS A CA 1
ATOM 686 C C . LYS A 1 88 ? -6.376 -3.264 8.983 1.00 91.31 88 LYS A C 1
ATOM 688 O O . LYS A 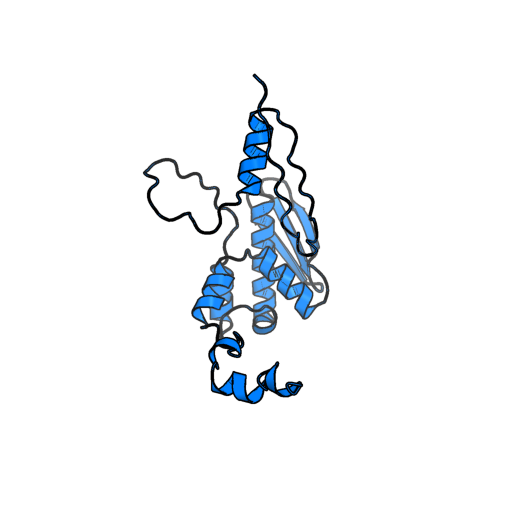1 88 ? -5.852 -3.308 7.874 1.00 91.31 88 LYS A O 1
ATOM 693 N N . ALA A 1 89 ? -6.078 -4.131 9.952 1.00 91.12 89 ALA A N 1
ATOM 694 C CA . ALA A 1 89 ? -5.065 -5.172 9.784 1.00 91.12 89 ALA A CA 1
ATOM 695 C C . ALA A 1 89 ? -5.429 -6.151 8.655 1.00 91.12 89 ALA A C 1
ATOM 697 O O . ALA A 1 89 ? -4.578 -6.464 7.827 1.00 91.12 89 ALA A O 1
ATOM 698 N N . ALA A 1 90 ? -6.702 -6.549 8.551 1.00 93.31 90 ALA A N 1
ATOM 699 C CA . ALA A 1 90 ? -7.181 -7.429 7.485 1.00 93.31 90 ALA A CA 1
ATOM 700 C C . ALA A 1 90 ? -6.952 -6.813 6.095 1.00 93.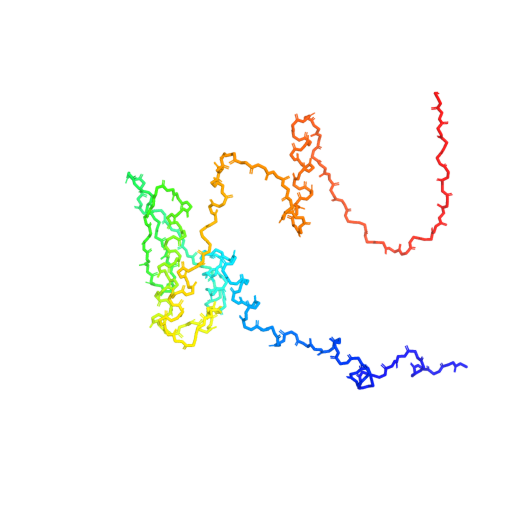31 90 ALA A C 1
ATOM 702 O O . ALA A 1 90 ? -6.511 -7.504 5.178 1.00 93.31 90 ALA A O 1
ATOM 703 N N . LYS A 1 91 ? -7.161 -5.495 5.956 1.00 94.81 91 LYS A N 1
ATOM 704 C CA . LYS A 1 91 ? -6.915 -4.757 4.710 1.00 94.81 91 LYS A CA 1
ATOM 705 C C . LYS A 1 91 ? -5.432 -4.742 4.344 1.00 94.81 91 LYS A C 1
ATOM 707 O O . LYS A 1 91 ? -5.094 -4.982 3.190 1.00 94.81 91 LYS A O 1
ATOM 712 N N . HIS A 1 92 ? -4.551 -4.486 5.313 1.00 94.31 92 HIS A N 1
ATOM 713 C CA . HIS A 1 92 ? -3.103 -4.512 5.082 1.00 94.31 92 HIS A CA 1
ATOM 714 C C . HIS A 1 92 ? -2.610 -5.908 4.692 1.00 94.31 92 HIS A C 1
ATOM 716 O O . HIS A 1 92 ? -1.817 -6.018 3.763 1.00 94.31 92 HIS A O 1
ATOM 722 N N . ILE A 1 93 ? -3.114 -6.963 5.339 1.00 94.31 93 ILE A N 1
ATOM 723 C CA . ILE A 1 93 ? -2.778 -8.352 4.998 1.00 94.31 93 ILE A CA 1
ATOM 724 C C . ILE A 1 93 ? -3.255 -8.693 3.583 1.00 94.31 93 ILE A C 1
ATOM 726 O O . ILE A 1 93 ? -2.480 -9.232 2.800 1.00 94.31 93 ILE A O 1
ATOM 730 N N . ALA A 1 94 ? -4.491 -8.330 3.226 1.00 95.94 94 ALA A N 1
ATOM 731 C CA . ALA A 1 94 ? -5.010 -8.547 1.878 1.00 95.94 94 ALA A CA 1
ATOM 732 C C . ALA A 1 94 ? -4.171 -7.807 0.820 1.00 95.94 94 ALA A C 1
ATOM 734 O O . ALA A 1 94 ? -3.819 -8.386 -0.203 1.00 95.94 94 ALA A O 1
ATOM 735 N N . ALA A 1 95 ? -3.798 -6.551 1.080 1.00 95.62 95 ALA A N 1
ATOM 736 C CA . ALA A 1 95 ? -2.958 -5.777 0.169 1.00 95.62 95 ALA A CA 1
ATOM 737 C C . ALA A 1 95 ? -1.554 -6.385 0.010 1.00 95.62 95 ALA A C 1
ATOM 739 O O . ALA A 1 95 ? -1.047 -6.493 -1.102 1.00 95.62 95 ALA A O 1
ATOM 740 N N . ARG A 1 96 ? -0.946 -6.836 1.111 1.00 95.06 96 ARG A N 1
ATOM 741 C CA . ARG A 1 96 ? 0.367 -7.495 1.119 1.00 95.06 96 ARG A CA 1
ATOM 742 C C . ARG A 1 96 ? 0.349 -8.801 0.326 1.00 95.06 96 ARG A C 1
ATOM 744 O O . ARG A 1 96 ? 1.229 -9.025 -0.495 1.00 95.06 96 ARG A O 1
ATOM 751 N N . ALA A 1 97 ? -0.695 -9.613 0.502 1.00 95.56 97 ALA A N 1
ATOM 752 C CA . ALA A 1 97 ? -0.904 -10.818 -0.296 1.00 95.56 97 ALA A CA 1
ATOM 753 C C . ALA A 1 97 ? -1.029 -10.499 -1.796 1.00 95.56 97 ALA A C 1
ATOM 755 O O . ALA A 1 97 ? -0.445 -11.196 -2.621 1.00 95.56 97 ALA A O 1
ATOM 756 N N . MET A 1 98 ? -1.732 -9.418 -2.159 1.00 95.75 98 MET A N 1
ATOM 757 C CA . MET A 1 98 ? -1.821 -8.980 -3.557 1.00 95.75 98 MET A CA 1
ATOM 758 C C . MET A 1 98 ? -0.460 -8.545 -4.114 1.00 95.75 98 MET A C 1
ATOM 760 O O . MET A 1 98 ? -0.140 -8.878 -5.249 1.00 95.75 98 MET A O 1
ATOM 764 N N . LEU A 1 99 ? 0.356 -7.833 -3.328 1.00 94.44 99 LEU A N 1
ATOM 765 C CA . LEU A 1 99 ? 1.703 -7.428 -3.747 1.00 94.44 99 LEU A CA 1
ATOM 766 C C . LEU A 1 99 ? 2.598 -8.637 -4.039 1.00 94.44 99 LEU A C 1
ATOM 768 O O . LEU A 1 99 ? 3.288 -8.631 -5.052 1.00 94.44 99 LEU A O 1
ATOM 772 N N . HIS A 1 100 ? 2.539 -9.691 -3.221 1.00 94.81 100 HIS A N 1
ATOM 773 C CA . HIS A 1 100 ? 3.261 -10.934 -3.513 1.00 94.81 100 HIS A CA 1
ATOM 774 C C . HIS A 1 100 ? 2.804 -11.562 -4.838 1.00 94.81 100 HIS A C 1
ATOM 776 O O . HIS A 1 100 ? 3.644 -11.881 -5.669 1.00 94.81 100 HIS A O 1
ATOM 782 N N . HIS A 1 101 ? 1.495 -11.611 -5.108 1.00 94.00 101 HIS A N 1
ATOM 783 C CA . HIS A 1 101 ? 0.995 -12.079 -6.407 1.00 94.00 101 HIS A CA 1
ATOM 784 C C . HIS A 1 101 ? 1.456 -11.220 -7.595 1.00 94.00 101 HIS A C 1
ATOM 786 O O . HIS A 1 101 ? 1.614 -11.738 -8.699 1.00 94.00 101 HIS A O 1
ATOM 792 N N . LEU A 1 102 ? 1.638 -9.910 -7.408 1.00 91.94 102 LEU A N 1
ATOM 793 C CA . LEU A 1 102 ? 2.178 -9.034 -8.451 1.00 91.94 102 LEU A CA 1
ATOM 794 C C . LEU A 1 102 ? 3.671 -9.289 -8.688 1.00 91.94 102 LEU A C 1
ATOM 796 O O . LEU A 1 102 ? 4.100 -9.276 -9.842 1.00 91.94 102 LEU A O 1
ATOM 800 N N . ILE A 1 103 ? 4.437 -9.567 -7.627 1.00 92.88 103 ILE A N 1
ATOM 801 C CA . ILE A 1 103 ? 5.845 -9.979 -7.724 1.00 92.88 103 ILE A CA 1
ATOM 802 C C . ILE A 1 103 ? 5.956 -11.300 -8.493 1.00 92.88 103 ILE A C 1
ATOM 804 O O . ILE A 1 103 ? 6.716 -11.364 -9.455 1.00 92.88 103 ILE A O 1
ATOM 808 N N . ASP A 1 104 ? 5.137 -12.301 -8.157 1.00 91.88 104 ASP A N 1
ATOM 809 C CA . ASP A 1 104 ? 5.127 -13.606 -8.839 1.00 91.88 104 ASP A CA 1
ATOM 810 C C . ASP A 1 104 ? 4.826 -13.481 -10.342 1.00 91.88 104 ASP A C 1
ATOM 812 O O . ASP A 1 104 ? 5.288 -14.276 -11.159 1.00 91.88 104 ASP A O 1
ATOM 816 N N . LYS A 1 105 ? 4.045 -12.463 -10.724 1.00 89.88 105 LYS A N 1
ATOM 817 C CA . LYS A 1 105 ? 3.727 -12.140 -12.122 1.00 89.88 105 LYS A CA 1
ATOM 818 C C . LYS A 1 105 ? 4.804 -11.310 -12.833 1.00 89.88 105 LYS A C 1
ATOM 820 O O . LYS A 1 105 ? 4.649 -11.035 -14.020 1.00 89.88 105 LYS A O 1
ATOM 825 N N . GLY A 1 106 ? 5.864 -10.903 -12.137 1.00 87.94 106 GLY A N 1
ATOM 826 C CA . GLY A 1 106 ? 6.967 -10.116 -12.692 1.00 87.94 106 GLY A CA 1
ATOM 827 C C . GLY A 1 106 ? 6.746 -8.600 -12.693 1.00 87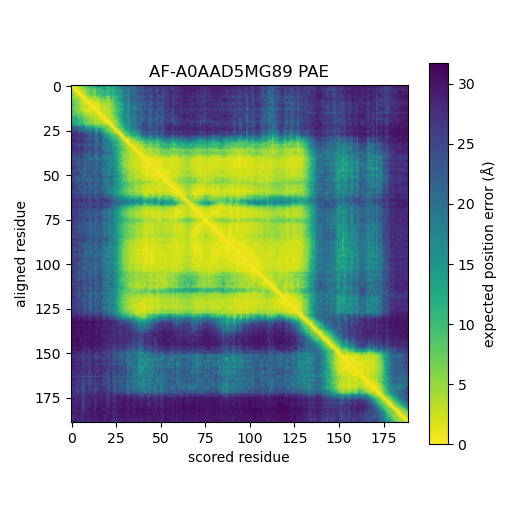.94 106 GLY A C 1
ATOM 828 O O . GLY A 1 106 ? 7.531 -7.875 -13.294 1.00 87.94 106 GLY A O 1
ATOM 829 N N . TYR A 1 107 ? 5.726 -8.082 -11.999 1.00 87.25 107 TYR A N 1
ATOM 830 C CA . TYR A 1 107 ? 5.44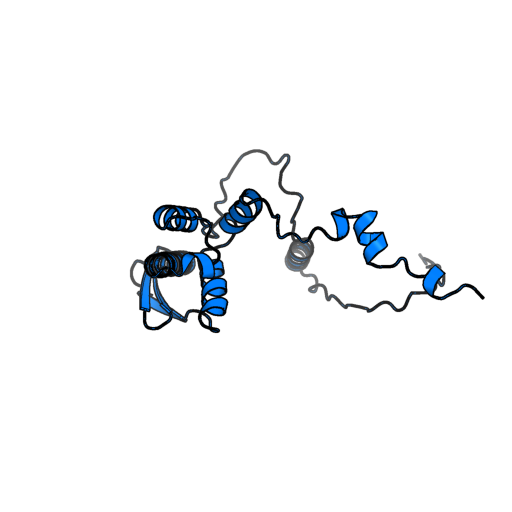6 -6.638 -11.933 1.00 87.25 107 TYR A CA 1
ATOM 831 C C . TYR A 1 107 ? 6.242 -5.901 -10.839 1.00 87.25 107 TYR A C 1
ATOM 833 O O . TYR A 1 107 ? 5.876 -4.793 -10.449 1.00 87.25 107 TYR A O 1
ATOM 841 N N . GLN A 1 108 ? 7.325 -6.487 -10.318 1.00 87.38 108 GLN A N 1
ATOM 842 C CA . GLN A 1 108 ? 8.087 -5.918 -9.197 1.00 87.38 108 GLN A CA 1
ATOM 843 C C . GLN A 1 108 ? 8.655 -4.516 -9.498 1.00 87.38 108 GLN A C 1
ATOM 845 O O . GLN A 1 108 ? 8.513 -3.609 -8.674 1.00 87.38 108 GLN A O 1
ATOM 850 N N . SER A 1 109 ? 9.209 -4.311 -10.701 1.00 85.81 109 SER A N 1
ATOM 851 C CA . SER A 1 109 ? 9.793 -3.031 -11.133 1.00 85.81 109 SER A CA 1
ATOM 852 C C . SER A 1 109 ? 8.730 -1.943 -11.288 1.00 85.81 109 SER A C 1
ATOM 854 O O . SER A 1 109 ? 8.914 -0.818 -10.833 1.00 85.81 109 SER A O 1
ATOM 856 N N . GLU A 1 110 ? 7.579 -2.299 -11.857 1.00 85.56 110 GLU A N 1
ATOM 857 C CA . GLU A 1 110 ? 6.428 -1.406 -12.044 1.00 85.56 110 GLU A CA 1
ATOM 858 C C . GLU A 1 110 ? 5.800 -0.979 -10.706 1.00 85.56 110 GLU A C 1
ATOM 860 O O . GLU A 1 110 ? 5.376 0.165 -10.518 1.00 85.56 110 GLU A O 1
ATOM 865 N N . CYS A 1 111 ? 5.782 -1.895 -9.732 1.00 82.38 111 CYS A N 1
ATOM 866 C CA . CYS A 1 111 ? 5.305 -1.615 -8.380 1.00 82.38 111 CYS A CA 1
ATOM 867 C C . CYS A 1 111 ? 6.270 -0.721 -7.578 1.00 82.38 111 CYS A C 1
ATOM 869 O O . CYS A 1 111 ? 5.917 -0.284 -6.481 1.00 82.38 111 CYS A O 1
ATOM 871 N N . GLY A 1 112 ? 7.476 -0.451 -8.092 1.00 83.00 112 GLY A N 1
ATOM 872 C CA . GLY A 1 112 ? 8.517 0.288 -7.376 1.00 83.00 112 GLY A CA 1
ATOM 873 C C . GLY A 1 112 ? 9.001 -0.437 -6.118 1.00 83.00 112 GLY A C 1
ATOM 874 O O . GLY A 1 112 ? 9.350 0.217 -5.134 1.00 83.00 112 GLY A O 1
ATOM 875 N N . ILE A 1 113 ? 8.958 -1.773 -6.122 1.00 86.38 113 ILE A N 1
ATOM 876 C CA . ILE A 1 113 ? 9.424 -2.599 -5.006 1.00 86.38 113 ILE A CA 1
ATOM 877 C C . ILE A 1 113 ? 10.942 -2.759 -5.151 1.00 86.38 113 ILE A C 1
ATOM 879 O O . ILE A 1 113 ? 11.399 -3.171 -6.217 1.00 86.38 113 ILE A O 1
ATOM 883 N N . PRO A 1 114 ? 11.738 -2.431 -4.118 1.00 84.00 114 PRO A N 1
ATOM 884 C CA . PRO A 1 114 ? 13.181 -2.604 -4.180 1.00 84.00 114 PRO A CA 1
ATOM 885 C C . PRO A 1 114 ? 13.548 -4.094 -4.128 1.00 84.00 114 PRO A C 1
ATOM 887 O O . PRO A 1 114 ? 13.037 -4.830 -3.284 1.00 84.00 114 PRO A O 1
ATOM 890 N N . GLY A 1 115 ? 14.456 -4.514 -5.007 1.00 81.69 115 GLY A N 1
ATOM 891 C CA . GLY A 1 115 ? 14.977 -5.879 -5.083 1.00 81.69 115 GLY A CA 1
ATOM 892 C C . GLY A 1 115 ? 15.149 -6.323 -6.532 1.00 81.69 115 GLY A C 1
ATOM 893 O O . GLY A 1 115 ? 14.201 -6.269 -7.313 1.00 81.69 115 GLY A O 1
ATOM 894 N N . ASP A 1 116 ? 16.355 -6.768 -6.885 1.00 81.19 116 ASP A N 1
ATOM 895 C CA . ASP A 1 116 ? 16.646 -7.260 -8.240 1.00 81.19 116 ASP A CA 1
ATOM 896 C C . ASP A 1 116 ? 16.088 -8.679 -8.443 1.00 81.19 116 ASP A C 1
ATOM 898 O O . ASP A 1 116 ? 15.711 -9.076 -9.548 1.00 81.19 116 ASP A O 1
ATOM 902 N N . ASN A 1 117 ? 15.944 -9.423 -7.343 1.00 90.94 117 ASN A N 1
ATOM 903 C CA . ASN A 1 117 ? 15.463 -10.798 -7.327 1.00 90.94 117 ASN A CA 1
ATOM 904 C C . ASN A 1 117 ? 14.044 -10.874 -6.746 1.00 90.94 117 ASN A C 1
ATOM 906 O O . ASN A 1 117 ? 13.722 -10.172 -5.787 1.00 90.94 117 ASN A O 1
ATOM 910 N N . ILE A 1 118 ? 13.247 -11.825 -7.246 1.00 90.31 118 ILE A N 1
ATOM 911 C CA . ILE A 1 118 ? 11.887 -12.130 -6.759 1.00 90.31 118 ILE A CA 1
ATOM 912 C C . ILE A 1 118 ? 11.886 -12.304 -5.232 1.00 90.31 118 ILE A C 1
ATOM 914 O O . ILE A 1 118 ? 11.131 -11.647 -4.519 1.00 90.31 118 ILE A O 1
ATOM 918 N N . GLU A 1 119 ? 12.801 -13.119 -4.701 1.00 91.62 119 GLU A N 1
ATOM 919 C CA . GLU A 1 119 ? 12.922 -13.370 -3.259 1.00 91.62 119 GLU A CA 1
ATOM 920 C C . GLU A 1 119 ? 13.226 -12.106 -2.443 1.00 91.62 119 GLU A C 1
ATOM 922 O O . GLU A 1 119 ? 12.720 -11.944 -1.331 1.00 91.62 119 GLU A O 1
ATOM 927 N N . GLU A 1 120 ? 14.056 -11.201 -2.972 1.00 90.31 120 GLU A N 1
ATOM 928 C CA . GLU A 1 120 ? 14.356 -9.938 -2.296 1.00 90.31 120 GLU A CA 1
ATOM 929 C C . GLU A 1 120 ? 13.142 -9.007 -2.312 1.00 90.31 120 GLU A C 1
ATOM 931 O O . GLU A 1 120 ? 12.845 -8.393 -1.287 1.00 90.31 120 GLU A O 1
ATOM 936 N N . ALA A 1 121 ? 12.385 -8.983 -3.411 1.00 90.75 121 ALA A N 1
ATOM 937 C CA . ALA A 1 121 ? 11.140 -8.233 -3.505 1.00 90.75 121 ALA A CA 1
ATOM 938 C C . ALA A 1 121 ? 10.088 -8.735 -2.495 1.00 90.75 121 ALA A C 1
ATOM 940 O O . ALA A 1 121 ? 9.427 -7.919 -1.844 1.00 90.75 121 ALA A O 1
ATOM 941 N N . HIS A 1 122 ? 9.971 -10.056 -2.278 1.00 92.62 122 HIS A N 1
ATOM 942 C CA . HIS A 1 122 ? 9.115 -10.598 -1.211 1.00 92.62 122 HIS A CA 1
ATOM 943 C C . HIS A 1 122 ? 9.567 -10.104 0.168 1.00 92.62 122 HIS A C 1
ATOM 945 O O . HIS A 1 122 ? 8.739 -9.576 0.912 1.00 92.62 122 HIS A O 1
ATOM 951 N N . ARG A 1 123 ? 10.874 -10.172 0.475 1.00 92.00 123 ARG A N 1
ATOM 952 C CA . ARG A 1 123 ? 11.426 -9.659 1.744 1.00 92.00 123 ARG A CA 1
ATOM 953 C C . ARG A 1 123 ? 11.189 -8.157 1.927 1.00 92.00 123 ARG A C 1
ATOM 955 O O . ARG A 1 123 ? 10.927 -7.704 3.041 1.00 92.00 123 ARG A O 1
ATOM 962 N N . ALA A 1 124 ? 11.258 -7.372 0.853 1.00 90.62 124 ALA A N 1
ATOM 963 C CA . ALA A 1 124 ? 10.993 -5.938 0.899 1.00 90.62 124 ALA A CA 1
ATOM 964 C C . ALA A 1 124 ? 9.526 -5.644 1.242 1.00 90.62 124 ALA A C 1
ATOM 966 O O . ALA A 1 124 ? 9.256 -4.850 2.146 1.00 90.62 124 ALA A O 1
ATOM 967 N N . VAL A 1 125 ? 8.581 -6.316 0.572 1.00 91.62 125 VAL A N 1
ATOM 968 C CA . VAL A 1 125 ? 7.148 -6.252 0.911 1.00 91.62 125 VAL A CA 1
ATOM 969 C C . VAL A 1 125 ? 6.911 -6.725 2.340 1.00 91.62 125 VAL A C 1
ATOM 971 O O . VAL A 1 125 ? 6.046 -6.184 3.040 1.00 91.62 125 VAL A O 1
ATOM 974 N N . ASP A 1 126 ? 7.705 -7.696 2.798 1.00 90.69 126 ASP A N 1
ATOM 975 C CA . ASP A 1 126 ? 7.563 -8.215 4.140 1.00 90.69 126 ASP A CA 1
ATOM 976 C C . ASP A 1 126 ? 7.867 -7.172 5.223 1.00 90.69 126 ASP A C 1
ATOM 978 O O . ASP A 1 126 ? 7.170 -7.117 6.241 1.00 90.69 126 ASP A O 1
ATOM 982 N N . GLY A 1 127 ? 8.862 -6.324 4.970 1.00 87.75 127 GLY A N 1
ATOM 983 C CA . GLY A 1 127 ? 9.293 -5.246 5.854 1.00 87.75 127 GLY A CA 1
ATOM 984 C C . GLY A 1 127 ? 8.473 -3.956 5.759 1.00 87.75 127 GLY A C 1
ATOM 985 O O . GLY A 1 127 ? 8.916 -2.939 6.290 1.00 87.75 127 GLY A O 1
ATOM 986 N N . LEU A 1 128 ? 7.334 -3.936 5.059 1.00 88.69 128 LEU A N 1
ATOM 987 C CA . LEU A 1 128 ? 6.470 -2.752 5.007 1.00 88.69 128 LEU A CA 1
ATOM 988 C C . LEU A 1 128 ? 5.785 -2.507 6.353 1.00 88.69 128 LEU A C 1
ATOM 990 O O . LEU A 1 128 ? 5.237 -3.428 6.966 1.00 88.69 128 LEU A O 1
ATOM 994 N N . ALA A 1 129 ? 5.741 -1.243 6.777 1.00 78.62 129 ALA A N 1
ATOM 995 C CA . ALA A 1 129 ? 5.074 -0.864 8.011 1.00 78.62 129 ALA A CA 1
ATOM 996 C C . ALA A 1 129 ? 3.578 -1.228 7.969 1.00 78.62 129 ALA A C 1
ATOM 998 O O . ALA A 1 129 ? 2.789 -0.735 7.149 1.00 78.62 129 ALA A O 1
ATOM 999 N N . PHE A 1 130 ? 3.146 -2.059 8.916 1.00 75.62 130 PHE A N 1
ATOM 1000 C CA . PHE A 1 130 ? 1.750 -2.064 9.329 1.00 75.62 130 PHE A CA 1
ATOM 1001 C C . PHE A 1 130 ? 1.548 -0.758 10.083 1.00 75.62 130 PHE A C 1
ATOM 1003 O O . PHE A 1 130 ? 2.264 -0.523 11.044 1.00 75.62 130 PHE A O 1
ATOM 1010 N N . GLY A 1 131 ? 0.624 0.106 9.651 1.00 61.16 131 GLY A N 1
ATOM 1011 C CA . GLY A 1 131 ? 0.424 1.440 10.240 1.00 61.16 131 GLY A CA 1
ATOM 1012 C C . GLY A 1 131 ? -0.145 1.415 11.666 1.00 61.16 131 GLY A C 1
ATOM 1013 O O . GLY A 1 131 ? -1.146 2.077 11.931 1.00 61.16 131 GLY A O 1
ATOM 1014 N N . ASN A 1 132 ? 0.414 0.594 12.549 1.00 51.75 132 ASN A N 1
ATOM 1015 C CA . ASN A 1 132 ? -0.058 0.245 13.874 1.00 51.75 132 ASN A CA 1
ATOM 1016 C C . ASN A 1 132 ? 0.813 0.854 14.982 1.00 51.75 132 ASN A C 1
ATOM 1018 O O . ASN A 1 132 ? 0.757 0.363 16.104 1.00 51.75 132 ASN A O 1
ATOM 1022 N N . ASP A 1 133 ? 1.541 1.942 14.700 1.00 47.94 133 ASP A N 1
ATOM 1023 C CA . ASP A 1 133 ? 2.296 2.740 15.685 1.00 47.94 133 ASP A CA 1
ATOM 1024 C C . ASP A 1 133 ? 1.366 3.528 16.633 1.00 47.94 133 ASP A C 1
ATOM 1026 O O . ASP A 1 133 ? 1.445 4.743 16.792 1.00 47.94 133 ASP A O 1
ATOM 1030 N N . ARG A 1 134 ? 0.425 2.816 17.254 1.00 43.78 134 ARG A N 1
ATOM 1031 C CA . ARG A 1 134 ? -0.206 3.150 18.534 1.00 43.78 134 ARG A CA 1
ATOM 1032 C C . ARG A 1 134 ? -0.149 1.926 19.446 1.00 43.78 134 ARG A C 1
ATOM 1034 O O . ARG A 1 134 ? -1.127 1.589 20.107 1.00 43.78 134 ARG A O 1
ATOM 1041 N N . ILE A 1 135 ? 0.994 1.241 19.464 1.00 43.56 135 ILE A N 1
ATOM 1042 C CA . ILE A 1 135 ? 1.388 0.530 20.674 1.00 43.56 135 ILE A CA 1
ATOM 1043 C C . ILE A 1 135 ? 1.846 1.637 21.622 1.00 43.56 135 ILE A C 1
ATOM 1045 O O . ILE A 1 135 ? 2.971 2.117 21.541 1.00 43.56 135 ILE A O 1
ATOM 1049 N N . GLU A 1 136 ? 0.927 2.108 22.460 1.00 44.38 136 GLU A N 1
ATOM 1050 C CA . GLU A 1 136 ? 1.283 2.825 23.678 1.00 44.38 136 GLU A CA 1
ATOM 1051 C C . GLU A 1 136 ? 2.016 1.822 24.581 1.00 44.38 136 GLU A C 1
ATOM 1053 O O . GLU A 1 136 ? 1.419 1.166 25.432 1.00 44.38 136 GLU A O 1
ATOM 1058 N N . THR A 1 137 ? 3.316 1.631 24.349 1.00 38.34 137 THR A N 1
ATOM 1059 C CA . THR A 1 137 ? 4.213 1.113 25.379 1.00 38.34 137 THR A CA 1
ATOM 1060 C C . THR A 1 137 ? 4.369 2.219 26.406 1.00 38.34 137 THR A C 1
ATOM 1062 O O . THR A 1 137 ? 5.089 3.195 26.212 1.00 38.34 137 THR A O 1
ATOM 1065 N N . SER A 1 138 ? 3.601 2.070 27.476 1.00 51.19 138 SER A N 1
ATOM 1066 C CA . SER A 1 138 ? 3.772 2.743 28.750 1.00 51.19 138 SER A CA 1
ATOM 1067 C C . SER A 1 138 ? 5.218 2.646 29.246 1.00 51.19 138 SER A C 1
ATOM 1069 O O . SER A 1 138 ? 5.756 1.540 29.311 1.00 51.19 138 SER A O 1
ATOM 1071 N N . ASN A 1 139 ? 5.730 3.795 29.699 1.00 47.59 139 ASN A N 1
ATOM 1072 C CA . ASN A 1 139 ? 6.901 4.005 30.560 1.00 47.59 139 ASN A CA 1
ATOM 1073 C C . ASN A 1 139 ? 8.277 3.812 29.899 1.00 47.59 139 ASN A C 1
ATOM 1075 O O . ASN A 1 139 ? 8.727 2.691 29.684 1.00 47.59 139 ASN A O 1
ATOM 1079 N N . GLU A 1 140 ? 8.932 4.924 29.553 1.00 42.62 140 GLU A N 1
ATOM 1080 C CA . GLU A 1 140 ? 10.076 5.538 30.267 1.00 42.62 140 GLU A CA 1
ATOM 1081 C C . GLU A 1 140 ? 10.707 6.611 29.333 1.00 42.62 140 GLU A C 1
ATOM 1083 O O . GLU A 1 140 ? 10.968 6.355 28.160 1.00 42.62 140 GLU A O 1
ATOM 1088 N N . ASP A 1 141 ? 10.896 7.819 29.877 1.00 35.03 141 ASP A N 1
ATOM 1089 C CA . ASP A 1 141 ? 11.739 8.959 29.455 1.00 35.03 141 ASP A CA 1
ATOM 1090 C C . ASP A 1 141 ? 11.666 9.579 28.032 1.00 35.03 141 ASP A C 1
ATOM 1092 O O . ASP A 1 141 ? 12.212 9.054 27.059 1.00 35.03 141 ASP A O 1
ATOM 1096 N N . PRO A 1 142 ? 11.129 10.819 27.897 1.00 45.53 142 PRO A N 1
ATOM 1097 C CA . PRO A 1 142 ? 11.154 11.581 26.658 1.00 45.53 142 PRO A CA 1
ATOM 1098 C C . PRO A 1 142 ? 12.357 12.532 26.639 1.00 45.53 142 PRO A C 1
ATOM 1100 O O . PRO A 1 142 ? 12.260 13.700 27.018 1.00 45.53 142 PRO A O 1
ATOM 1103 N N . SER A 1 143 ? 13.494 12.072 26.125 1.00 48.44 143 SER A N 1
ATOM 1104 C CA . SER A 1 143 ? 14.493 13.006 25.610 1.00 48.44 143 SER A CA 1
ATOM 1105 C C . SER A 1 143 ? 15.039 12.529 24.265 1.00 48.44 143 SER A C 1
ATOM 1107 O O . SER A 1 143 ? 15.637 11.467 24.153 1.00 48.44 143 SER A O 1
ATOM 1109 N N . LEU A 1 144 ? 14.814 13.375 23.251 1.00 49.41 144 LEU A N 1
ATOM 1110 C CA . LEU A 1 144 ? 15.586 13.472 22.009 1.00 49.41 144 LEU A CA 1
ATOM 1111 C C . LEU A 1 144 ? 15.363 12.370 20.949 1.00 49.41 144 LEU A C 1
ATOM 1113 O O . LEU A 1 144 ? 16.181 11.471 20.807 1.00 49.41 144 LEU A O 1
ATOM 1117 N N . SER A 1 145 ? 14.304 12.497 20.126 1.00 45.50 145 SER A N 1
ATOM 1118 C CA . SER A 1 145 ? 14.321 12.116 18.680 1.00 45.50 145 SER A CA 1
ATOM 1119 C C . SER A 1 145 ? 12.994 12.300 17.900 1.00 45.50 145 SER A C 1
ATOM 1121 O O . SER A 1 145 ? 12.822 11.714 16.835 1.00 45.50 145 SER A O 1
ATOM 1123 N N . PHE A 1 146 ? 12.059 13.158 18.328 1.00 38.88 146 PHE A N 1
ATOM 1124 C CA . PHE A 1 146 ? 10.824 13.443 17.567 1.00 38.88 146 PHE A CA 1
ATOM 1125 C C . PHE A 1 146 ? 10.666 14.943 17.288 1.00 38.88 146 PHE A C 1
ATOM 1127 O O . PHE A 1 146 ? 9.864 15.610 17.925 1.00 38.88 146 PHE A O 1
ATOM 1134 N N . ALA A 1 147 ? 11.444 15.510 16.360 1.00 47.91 147 ALA A N 1
ATOM 1135 C CA . ALA A 1 147 ? 11.375 16.954 16.082 1.00 47.91 147 ALA A CA 1
ATOM 1136 C C . ALA A 1 147 ? 11.270 17.343 14.599 1.00 47.91 147 ALA A C 1
ATOM 1138 O O . ALA A 1 147 ? 11.296 18.528 14.293 1.00 47.91 147 ALA A O 1
ATOM 1139 N N . LEU A 1 148 ? 11.130 16.398 13.661 1.00 50.66 148 LEU A N 1
ATOM 1140 C CA . LEU A 1 148 ? 11.125 16.747 12.229 1.00 50.66 148 LEU A CA 1
ATOM 1141 C C . LEU A 1 148 ? 9.782 16.587 11.513 1.00 50.66 148 LEU A C 1
ATOM 1143 O O . LEU A 1 148 ? 9.718 16.844 10.316 1.00 50.66 148 LEU A O 1
ATOM 1147 N N . ASN A 1 149 ? 8.700 16.197 12.195 1.00 54.50 149 ASN A N 1
ATOM 1148 C CA . ASN A 1 149 ? 7.385 16.156 11.541 1.00 54.50 149 ASN A CA 1
ATOM 1149 C C . ASN A 1 149 ? 6.208 16.246 12.518 1.00 54.50 149 ASN A C 1
ATOM 1151 O O . ASN A 1 149 ? 5.218 15.519 12.421 1.00 54.50 149 ASN A O 1
ATOM 1155 N N . GLU A 1 150 ? 6.320 17.127 13.510 1.00 67.62 150 GLU A N 1
ATOM 1156 C CA . GLU A 1 150 ? 5.180 17.407 14.370 1.00 67.62 150 GLU A CA 1
ATOM 1157 C C . GLU A 1 150 ? 4.114 18.163 13.570 1.00 67.62 150 GLU A C 1
ATOM 1159 O O . GLU A 1 150 ? 4.331 19.279 13.104 1.00 67.62 150 GLU A O 1
ATOM 1164 N N . ASN A 1 151 ? 2.943 17.552 13.404 1.00 83.94 151 ASN A N 1
ATOM 1165 C CA . ASN A 1 151 ? 1.785 18.168 12.765 1.00 83.94 151 ASN A CA 1
ATOM 1166 C C . ASN A 1 151 ? 1.211 19.290 13.659 1.00 83.94 151 ASN A C 1
ATOM 1168 O O . ASN A 1 151 ? 0.215 19.097 14.359 1.00 83.94 151 ASN A O 1
ATOM 1172 N N . VAL A 1 152 ? 1.863 20.459 13.653 1.00 86.69 152 VAL A N 1
ATOM 1173 C CA . VAL A 1 152 ? 1.473 21.665 14.405 1.00 86.69 152 VAL A CA 1
ATOM 1174 C C . VAL A 1 152 ? 0.002 22.051 14.196 1.00 86.69 152 VAL A C 1
ATOM 1176 O O . VAL A 1 152 ? -0.681 22.255 15.205 1.00 86.69 152 VAL A O 1
ATOM 1179 N N . PRO A 1 153 ? -0.549 22.111 12.961 1.00 88.31 153 PRO A N 1
ATOM 1180 C CA . PRO A 1 153 ? -1.964 22.441 12.796 1.00 88.31 153 PRO A CA 1
ATOM 1181 C C . PRO A 1 153 ? -2.876 21.380 13.427 1.00 88.31 153 PRO A C 1
ATOM 1183 O O . PRO A 1 153 ? -3.892 21.726 14.026 1.00 88.31 153 PRO A O 1
ATOM 1186 N N . GLY A 1 154 ? -2.480 20.102 13.402 1.00 89.25 154 GLY A N 1
ATOM 1187 C CA . GLY A 1 154 ? -3.183 19.039 14.123 1.00 89.25 154 GLY A CA 1
ATOM 1188 C C . GLY A 1 154 ? -3.220 19.261 15.640 1.00 89.25 154 GLY A C 1
ATOM 1189 O O . GLY A 1 154 ? -4.290 19.169 16.245 1.00 89.25 154 GLY A O 1
ATOM 1190 N N . LYS A 1 155 ? -2.080 19.617 16.251 1.00 91.69 155 LYS A N 1
ATOM 1191 C CA . LYS A 1 155 ? -2.001 19.939 17.690 1.00 91.69 155 LYS A CA 1
ATOM 1192 C C . LYS A 1 155 ? -2.884 21.140 18.052 1.00 91.69 155 LYS A C 1
ATOM 1194 O O . LYS A 1 155 ? -3.562 21.110 19.077 1.00 91.69 155 LYS A O 1
ATOM 1199 N N . LEU A 1 156 ? -2.917 22.172 17.203 1.00 90.88 156 LEU A N 1
ATOM 1200 C CA . LEU A 1 156 ? -3.756 23.355 17.417 1.00 90.88 156 LEU A CA 1
ATOM 1201 C C . LEU A 1 156 ? -5.249 23.005 17.400 1.00 90.88 156 LEU A C 1
ATOM 1203 O O . LEU A 1 156 ? -5.971 23.400 18.311 1.00 90.88 156 LEU A O 1
ATOM 1207 N N . ILE A 1 157 ? -5.707 22.216 16.422 1.00 92.25 157 ILE A N 1
ATOM 1208 C CA . ILE A 1 157 ? -7.107 21.765 16.351 1.00 92.25 157 ILE A CA 1
ATOM 1209 C C . ILE A 1 157 ? -7.489 20.985 17.614 1.00 92.25 157 ILE A C 1
ATOM 1211 O O . ILE A 1 157 ? -8.545 21.236 18.196 1.00 92.25 157 ILE A O 1
ATOM 1215 N N . GLN A 1 158 ? -6.622 20.077 18.072 1.00 92.31 158 GLN A N 1
ATOM 1216 C CA . GLN A 1 158 ? -6.850 19.303 19.293 1.00 92.31 158 GLN A CA 1
ATOM 1217 C C . GLN A 1 158 ? -6.975 20.209 20.529 1.00 92.31 158 GLN A C 1
ATOM 1219 O O . GLN A 1 158 ? -7.836 19.990 21.383 1.00 92.31 158 GLN A O 1
ATOM 1224 N N . LEU A 1 159 ? -6.148 21.253 20.614 1.00 93.31 159 LEU A N 1
ATOM 1225 C CA . LEU A 1 159 ? -6.193 22.230 21.699 1.00 93.31 159 LEU A CA 1
ATOM 1226 C C . LEU A 1 159 ? -7.468 23.083 21.641 1.00 93.31 159 LEU A C 1
ATOM 1228 O O . LEU A 1 159 ? -8.083 23.315 22.683 1.00 93.31 159 LEU A O 1
ATOM 1232 N N . CYS A 1 160 ? -7.906 23.491 20.447 1.00 93.75 160 CYS A N 1
ATOM 1233 C CA . CYS A 1 160 ? -9.177 24.189 20.257 1.00 93.75 160 CYS A CA 1
ATOM 1234 C C . CYS A 1 160 ? -10.359 23.330 20.716 1.00 93.75 160 CYS A C 1
ATOM 1236 O O . CYS A 1 160 ? -11.180 23.798 21.500 1.00 93.75 160 CYS A O 1
ATOM 1238 N N . GLN A 1 161 ? -10.399 22.054 20.323 1.00 93.44 161 GLN A N 1
ATOM 1239 C CA . GLN A 1 161 ? -11.447 21.118 20.740 1.00 93.44 161 GLN A CA 1
ATOM 1240 C C . GLN A 1 161 ? -11.477 20.916 22.258 1.00 93.44 161 GLN A C 1
ATOM 1242 O O . GLN A 1 161 ? -12.546 20.964 22.859 1.00 93.44 161 GLN A O 1
ATOM 1247 N N . ARG A 1 162 ? -10.312 20.738 22.900 1.00 94.38 162 ARG A N 1
ATOM 1248 C CA . ARG A 1 162 ? -10.233 20.504 24.352 1.00 94.38 162 ARG A CA 1
ATOM 1249 C C . ARG A 1 162 ? -10.741 21.687 25.179 1.00 94.38 162 ARG A C 1
ATOM 1251 O O . ARG A 1 162 ? -11.232 21.486 26.283 1.00 94.38 162 ARG A O 1
ATOM 1258 N N . ASN A 1 163 ? -10.608 22.900 24.653 1.00 94.75 163 ASN A N 1
ATOM 1259 C CA . ASN A 1 163 ? -11.000 24.132 25.334 1.00 94.75 163 ASN A CA 1
ATOM 1260 C C . ASN A 1 163 ? -12.302 24.739 24.780 1.00 94.75 163 ASN A C 1
ATOM 1262 O O . ASN A 1 163 ? -12.620 25.877 25.107 1.00 94.75 163 ASN A O 1
ATOM 1266 N N . ASN A 1 164 ? -13.055 23.999 23.954 1.00 91.94 164 ASN A N 1
ATOM 1267 C CA . ASN A 1 164 ? -14.289 24.466 23.308 1.00 91.94 164 ASN A CA 1
ATOM 1268 C C . ASN A 1 164 ? -14.128 25.763 22.482 1.00 91.94 164 ASN A C 1
ATOM 1270 O O . ASN A 1 164 ? -15.051 26.571 22.393 1.00 91.94 164 ASN A O 1
ATOM 1274 N N . PHE A 1 165 ? -12.966 25.973 21.860 1.00 94.62 165 PHE A N 1
ATOM 1275 C CA . PHE A 1 165 ? -12.767 27.055 20.896 1.00 94.62 165 PHE A CA 1
ATOM 1276 C C . PHE A 1 165 ? -13.247 26.655 19.497 1.00 94.62 165 PHE A C 1
ATOM 1278 O O . PHE A 1 165 ? -13.238 25.481 19.123 1.00 94.62 165 PHE A O 1
ATOM 1285 N N . ASN A 1 166 ? -13.607 27.657 18.692 1.00 91.69 166 ASN A N 1
ATOM 1286 C CA . ASN A 1 166 ? -13.901 27.457 17.275 1.00 91.69 166 ASN A CA 1
ATOM 1287 C C . ASN A 1 166 ? -12.678 26.900 16.529 1.00 91.69 166 ASN A C 1
ATOM 1289 O O . ASN A 1 166 ? -11.534 27.243 16.832 1.00 91.69 166 ASN A O 1
ATOM 1293 N N . ILE A 1 167 ? -12.935 26.046 15.535 1.00 89.56 167 ILE A N 1
ATOM 1294 C CA . ILE A 1 167 ? -11.891 25.448 14.695 1.00 89.56 167 ILE A CA 1
ATOM 1295 C C . ILE A 1 167 ? -11.203 26.568 13.892 1.00 89.56 167 ILE A C 1
ATOM 1297 O O . ILE A 1 167 ? -11.905 27.385 13.287 1.00 89.56 167 ILE A O 1
ATOM 1301 N N . PRO A 1 168 ? -9.857 26.623 13.863 1.00 89.88 168 PRO A N 1
ATOM 1302 C CA . PRO A 1 168 ? -9.136 27.657 13.129 1.00 89.88 168 PRO A CA 1
ATOM 1303 C C . PRO A 1 168 ? -9.459 27.591 11.631 1.00 89.88 168 PRO A C 1
ATOM 1305 O O . PRO A 1 168 ? -9.434 26.520 11.024 1.00 89.88 168 PRO A O 1
ATOM 1308 N N . GLN A 1 169 ? -9.743 28.748 11.033 1.00 88.81 169 GLN A N 1
ATOM 1309 C CA . GLN A 1 169 ? -9.913 28.889 9.590 1.00 88.81 169 GLN A CA 1
ATOM 1310 C C . GLN A 1 169 ? -8.628 29.429 8.973 1.00 88.81 169 GLN A C 1
ATOM 1312 O O . GLN A 1 169 ? -8.117 30.471 9.381 1.00 88.81 169 GLN A O 1
ATOM 1317 N N . TYR A 1 170 ? -8.120 28.720 7.972 1.00 87.69 170 TYR A N 1
ATOM 1318 C CA . TYR A 1 170 ? -6.935 29.123 7.229 1.00 87.69 170 TYR A CA 1
ATOM 1319 C C . TYR A 1 170 ? -7.374 29.763 5.919 1.00 87.69 170 TYR A C 1
ATOM 1321 O O . TYR A 1 170 ? -8.119 29.162 5.144 1.00 87.69 170 TYR A O 1
ATOM 1329 N N . ARG A 1 171 ? -6.905 30.983 5.668 1.00 86.12 171 ARG A N 1
ATOM 1330 C CA . ARG A 1 171 ? -7.088 31.673 4.395 1.00 86.12 171 ARG A CA 1
ATOM 1331 C C . ARG A 1 171 ? -5.722 31.868 3.760 1.00 86.12 171 ARG A C 1
ATOM 1333 O O . ARG A 1 171 ? -4.814 32.380 4.407 1.00 86.12 171 ARG A O 1
ATOM 1340 N N . PHE A 1 172 ? -5.586 31.460 2.506 1.00 79.88 172 PHE A N 1
ATOM 1341 C CA . PHE A 1 172 ? -4.408 31.780 1.713 1.00 79.88 172 PHE A CA 1
ATOM 1342 C C . PHE A 1 172 ? -4.609 33.164 1.108 1.00 79.88 172 PHE A C 1
ATOM 1344 O O . PHE A 1 172 ? -5.552 33.371 0.346 1.00 79.88 172 PHE A O 1
ATOM 1351 N N . GLU A 1 173 ? -3.746 34.110 1.463 1.00 79.75 173 GLU A N 1
ATOM 1352 C CA . GLU A 1 173 ? -3.642 35.369 0.733 1.00 79.75 173 GLU A CA 1
ATOM 1353 C C . GLU A 1 173 ? -2.406 35.297 -0.161 1.00 79.75 173 GLU A C 1
ATOM 1355 O O . GLU A 1 173 ? -1.272 35.244 0.316 1.00 79.75 173 GLU A O 1
ATOM 1360 N N . GLU A 1 174 ? -2.629 35.244 -1.476 1.00 66.62 174 GLU A N 1
ATOM 1361 C CA . GLU A 1 174 ? -1.564 35.395 -2.464 1.00 66.62 174 GLU A CA 1
ATOM 1362 C C . GLU A 1 174 ? -1.033 36.827 -2.376 1.00 66.62 174 GLU A C 1
ATOM 1364 O O . GLU A 1 174 ? -1.622 37.782 -2.889 1.00 66.62 174 GLU A O 1
ATOM 1369 N N . GLY A 1 175 ? 0.079 36.996 -1.666 1.00 51.06 175 GLY A N 1
ATOM 1370 C CA . GLY A 1 175 ? 0.714 38.292 -1.516 1.00 51.06 175 GLY A CA 1
ATOM 1371 C C . GLY A 1 175 ? 1.203 38.826 -2.861 1.00 51.06 175 GLY A C 1
ATOM 1372 O O . GLY A 1 175 ? 2.267 38.440 -3.338 1.00 51.06 175 GLY A O 1
ATOM 1373 N N . ARG A 1 176 ? 0.508 39.824 -3.421 1.00 48.34 176 ARG A N 1
ATOM 1374 C CA . ARG A 1 176 ? 1.233 40.905 -4.103 1.00 48.34 176 ARG A CA 1
ATOM 1375 C C . ARG A 1 176 ? 2.096 41.580 -3.044 1.00 48.34 176 ARG A C 1
ATOM 1377 O O . ARG A 1 176 ? 1.584 41.911 -1.978 1.00 48.34 176 ARG A O 1
ATOM 1384 N N . ALA A 1 177 ? 3.385 41.752 -3.337 1.00 48.66 177 ALA A N 1
ATOM 1385 C CA . ALA A 1 177 ? 4.379 42.361 -2.457 1.00 48.66 177 ALA A CA 1
ATOM 1386 C C . ALA A 1 177 ? 3.787 43.524 -1.641 1.00 48.66 177 ALA A C 1
ATOM 1388 O O . ALA A 1 177 ? 3.487 44.595 -2.176 1.00 48.66 177 ALA A O 1
ATOM 1389 N N . CYS A 1 178 ? 3.591 43.289 -0.342 1.00 42.16 178 CYS A N 1
ATOM 1390 C CA . CYS A 1 178 ? 3.047 44.281 0.567 1.00 42.16 178 CYS A CA 1
ATOM 1391 C C . CYS A 1 178 ? 4.121 45.354 0.780 1.00 42.16 178 CYS A C 1
ATOM 1393 O O . CYS A 1 178 ? 5.133 45.130 1.450 1.00 42.16 178 CYS A O 1
ATOM 1395 N N . LYS A 1 179 ? 3.929 46.524 0.161 1.00 45.62 179 LYS A N 1
ATOM 1396 C CA . LYS A 1 179 ? 4.666 47.732 0.527 1.00 45.62 179 LYS A CA 1
ATOM 1397 C C . LYS A 1 179 ? 4.323 48.018 1.985 1.00 45.62 179 LYS A C 1
ATOM 1399 O O . LYS A 1 179 ? 3.168 48.275 2.301 1.00 45.62 179 LYS A O 1
ATOM 1404 N N . ARG A 1 180 ? 5.327 47.935 2.860 1.00 46.91 180 ARG A N 1
ATOM 1405 C CA . ARG A 1 180 ? 5.229 48.278 4.282 1.00 46.91 180 ARG A CA 1
ATOM 1406 C C . ARG A 1 180 ? 4.568 49.651 4.445 1.00 46.91 180 ARG A C 1
ATOM 1408 O O . ARG A 1 180 ? 5.215 50.668 4.213 1.00 46.91 180 ARG A O 1
ATOM 1415 N N . SER A 1 181 ? 3.320 49.685 4.890 1.00 42.81 181 SER A N 1
ATOM 1416 C CA . SER A 1 181 ? 2.772 50.835 5.603 1.00 42.81 181 SER A CA 1
ATOM 1417 C C . SER A 1 181 ? 2.710 50.464 7.078 1.00 42.81 181 SER A C 1
ATOM 1419 O O . SER A 1 181 ? 1.930 49.601 7.474 1.00 42.81 181 SER A O 1
ATOM 1421 N N . ASN A 1 182 ? 3.584 51.088 7.869 1.00 43.09 182 ASN A N 1
ATOM 1422 C CA . ASN A 1 182 ? 3.520 51.092 9.325 1.00 43.09 182 ASN A CA 1
ATOM 1423 C C . ASN A 1 182 ? 2.118 51.522 9.764 1.00 43.09 182 ASN A C 1
ATOM 1425 O O . ASN A 1 182 ? 1.729 52.667 9.542 1.00 43.09 182 ASN A O 1
ATOM 1429 N N . THR A 1 183 ? 1.392 50.632 10.428 1.00 40.50 183 THR A N 1
ATOM 1430 C CA . THR A 1 183 ? 0.227 51.005 11.228 1.00 40.50 183 THR A CA 1
ATOM 1431 C C . THR A 1 183 ? 0.584 50.708 12.677 1.00 40.50 183 THR A C 1
ATOM 1433 O O . THR A 1 183 ? 0.657 49.553 13.090 1.00 40.50 183 THR A O 1
ATOM 1436 N N . GLN A 1 184 ? 0.907 51.767 13.422 1.00 41.75 184 GLN A N 1
ATOM 1437 C CA . GLN A 1 184 ? 1.031 51.729 14.876 1.00 41.75 184 GLN A CA 1
ATOM 1438 C C . GLN A 1 184 ? -0.325 51.336 15.474 1.00 41.75 184 GLN A C 1
ATOM 1440 O O . GLN A 1 184 ? -1.332 51.991 15.219 1.00 41.75 184 GLN A O 1
ATOM 1445 N N . MET A 1 185 ? -0.337 50.266 16.266 1.00 37.78 185 MET A N 1
ATOM 1446 C CA . MET A 1 185 ? -1.445 49.917 17.152 1.00 37.78 185 MET A CA 1
ATOM 1447 C C . MET A 1 185 ? -1.319 50.760 18.426 1.00 37.78 185 MET A C 1
ATOM 1449 O O . MET A 1 185 ? -0.342 50.611 19.158 1.00 37.78 185 MET A O 1
ATOM 1453 N N . TYR A 1 186 ? -2.291 51.632 18.690 1.00 45.44 186 TYR A N 1
ATOM 1454 C CA . TYR A 1 186 ? -2.471 52.236 20.011 1.00 45.44 186 TYR A CA 1
ATOM 1455 C C . TYR A 1 186 ? -3.281 51.270 20.887 1.00 45.44 186 TYR A C 1
ATOM 1457 O O . TYR A 1 186 ? -4.381 50.869 20.509 1.00 45.44 186 TYR A O 1
ATOM 1465 N N . LEU A 1 187 ? -2.722 50.897 22.040 1.00 43.34 187 LEU A N 1
ATOM 1466 C CA . LEU A 1 187 ? -3.464 50.328 23.166 1.00 43.34 187 LEU A CA 1
ATOM 1467 C C . LEU A 1 187 ? -4.186 51.476 23.885 1.00 43.34 187 LEU A C 1
ATOM 1469 O O . LEU A 1 187 ? -3.550 52.475 24.214 1.00 43.34 187 LEU A O 1
ATOM 1473 N N . TYR A 1 188 ? -5.483 51.319 24.129 1.00 35.16 188 TYR A N 1
ATOM 1474 C CA . TYR A 1 188 ? -6.191 52.070 25.162 1.00 35.16 188 TYR A CA 1
ATOM 1475 C C . TYR A 1 188 ? -6.488 51.107 26.314 1.00 35.16 188 TYR A C 1
ATOM 1477 O O . TYR A 1 188 ? -6.949 49.991 26.058 1.00 35.16 188 TYR A O 1
ATOM 1485 N N . ASP A 1 189 ? -6.151 51.552 27.527 1.00 51.56 189 ASP A N 1
ATOM 1486 C CA . ASP A 1 189 ? -6.514 50.935 28.810 1.00 51.56 189 ASP A CA 1
ATOM 1487 C C . ASP A 1 189 ? -8.036 50.906 29.031 1.00 51.56 189 ASP A C 1
ATOM 1489 O O . ASP A 1 189 ? -8.724 51.862 28.590 1.00 51.56 189 ASP A O 1
#

Organism: Parelaphostrongylus tenuis (NCBI:txid148309)

Radius of gyration: 25.53 Å; Cα contacts (8 Å, |Δi|>4): 188; chains: 1; bounding box: 47×66×53 Å

pLDDT: mean 77.58, std 18.5, range [35.03, 96.12]

Nearest PDB structures (foldseek):
  2ltr-assembly1_A  TM=7.933E-01  e=5.107E-06  Caenorhabditis elegans
  2dmy-assembly1_A  TM=6.846E-01  e=1.857E-02  Homo sapiens
  8dfv-assembly1_K  TM=4.837E-01  e=6.567E-03  Drosophila melanogaster
  2l3j-assembly1_A  TM=4.779E-01  e=2.478E-02  Rattus norvegicus
  6i3r-assembly1_A  TM=4.373E-01  e=3.307E-02  Drosophila melanogaster